Protein AF-A0A955JJM2-F1 (afdb_monomer_lite)

Structure (mmCIF, N/CA/C/O backbone):
data_AF-A0A955JJM2-F1
#
_entry.id   AF-A0A955JJM2-F1
#
loop_
_atom_site.group_PDB
_atom_site.id
_atom_site.type_symbol
_atom_site.label_atom_id
_atom_site.label_alt_id
_atom_site.label_comp_id
_atom_site.label_asym_id
_atom_site.label_entity_id
_atom_site.label_seq_id
_atom_site.pdbx_PDB_ins_code
_atom_site.Cartn_x
_atom_site.Cartn_y
_atom_site.Cartn_z
_atom_site.occupancy
_atom_site.B_iso_or_equiv
_atom_site.auth_seq_id
_atom_site.auth_comp_id
_atom_site.auth_asym_id
_atom_site.auth_atom_id
_atom_site.pdbx_PDB_model_num
ATOM 1 N N . MET A 1 1 ? -16.339 24.280 27.089 1.00 47.47 1 MET A N 1
ATOM 2 C CA . MET A 1 1 ? -17.553 23.455 26.900 1.00 47.47 1 MET A CA 1
ATOM 3 C C . MET A 1 1 ? -17.748 22.664 28.188 1.00 47.47 1 MET A C 1
ATOM 5 O O . MET A 1 1 ? -16.820 21.980 28.591 1.00 47.47 1 MET A O 1
ATOM 9 N N . GLN A 1 2 ? -18.840 22.883 28.921 1.00 52.59 2 GLN A N 1
ATOM 10 C CA . GLN A 1 2 ? -18.998 22.382 30.293 1.00 52.59 2 GLN A CA 1
ATOM 11 C C . GLN A 1 2 ? -19.364 20.890 30.258 1.00 52.59 2 GLN A C 1
ATOM 13 O O . GLN A 1 2 ? -20.289 20.512 29.542 1.00 52.59 2 GLN A O 1
ATOM 18 N N . HIS A 1 3 ? -18.636 20.038 30.990 1.00 56.97 3 HIS A N 1
ATOM 19 C CA . HIS A 1 3 ? -19.097 18.671 31.248 1.00 56.97 3 HIS A CA 1
ATOM 20 C C . HIS A 1 3 ? -20.478 18.751 31.912 1.00 56.97 3 HIS A C 1
ATOM 22 O O . HIS A 1 3 ? -20.722 19.673 32.688 1.00 56.97 3 HIS A O 1
ATOM 28 N N . LEU A 1 4 ? -21.376 17.819 31.596 1.00 71.31 4 LEU A N 1
ATOM 29 C CA . LEU A 1 4 ? -22.683 17.700 32.241 1.00 71.31 4 LEU A CA 1
ATOM 30 C C . LEU A 1 4 ? -22.672 16.455 33.132 1.00 71.31 4 LEU A C 1
ATOM 32 O O . LEU A 1 4 ? -22.160 15.404 32.742 1.00 71.31 4 LEU A O 1
ATOM 36 N N . VAL A 1 5 ? -23.178 16.596 34.352 1.00 82.88 5 VAL A N 1
ATOM 37 C CA . VAL A 1 5 ? -23.375 15.491 35.297 1.00 82.88 5 VAL A CA 1
ATOM 38 C C . VAL A 1 5 ? -24.731 14.855 35.025 1.00 82.88 5 VAL A C 1
ATOM 40 O O . VAL A 1 5 ? -25.657 15.549 34.601 1.00 82.88 5 VAL A O 1
ATOM 43 N N . ASP A 1 6 ? -24.865 13.548 35.246 1.00 81.62 6 ASP A N 1
ATOM 44 C CA . ASP A 1 6 ? -26.178 12.917 35.150 1.00 81.62 6 ASP A CA 1
ATOM 45 C C . ASP A 1 6 ? -27.117 13.496 36.221 1.00 81.62 6 ASP A C 1
ATOM 47 O O . ASP A 1 6 ? -26.762 13.618 37.397 1.00 81.62 6 ASP A O 1
ATOM 51 N N . HIS A 1 7 ? -28.332 13.870 35.824 1.00 82.94 7 HIS A N 1
ATOM 52 C CA . HIS A 1 7 ? -29.282 14.507 36.736 1.00 82.94 7 HIS A CA 1
ATOM 53 C C . HIS A 1 7 ? -29.689 13.590 37.901 1.00 82.94 7 HIS A C 1
ATOM 55 O O . HIS A 1 7 ? -29.967 14.088 38.994 1.00 82.94 7 HIS A O 1
ATOM 61 N N . ASN A 1 8 ? -29.688 12.264 37.705 1.00 83.75 8 ASN A N 1
ATOM 62 C CA . ASN A 1 8 ? -30.040 11.320 38.767 1.00 83.75 8 ASN A CA 1
ATOM 63 C C . ASN A 1 8 ? -28.948 11.246 39.840 1.00 83.75 8 ASN A C 1
ATOM 65 O O . ASN A 1 8 ? -29.269 11.056 41.011 1.00 83.75 8 ASN A O 1
ATOM 69 N N . ASP A 1 9 ? -27.680 11.455 39.472 1.00 86.62 9 ASP A N 1
ATOM 70 C CA . ASP A 1 9 ? -26.569 11.485 40.431 1.00 86.62 9 ASP A CA 1
ATOM 71 C C . ASP A 1 9 ? -26.660 12.666 41.378 1.00 86.62 9 ASP A C 1
ATOM 73 O O . ASP A 1 9 ? -26.513 12.507 42.592 1.00 86.62 9 ASP A O 1
ATOM 77 N N . LEU A 1 10 ? -26.936 13.850 40.826 1.00 87.31 10 LEU A N 1
ATOM 78 C CA . LEU A 1 10 ? -27.152 15.040 41.638 1.00 87.31 10 LEU A CA 1
ATOM 79 C C . LEU A 1 10 ? -28.347 14.853 42.571 1.00 87.31 10 LEU A C 1
ATOM 81 O O . LEU A 1 10 ? -28.227 15.119 43.765 1.00 87.31 10 LEU A O 1
ATOM 85 N N . ALA A 1 11 ? -29.472 14.353 42.050 1.00 88.69 11 ALA A N 1
ATOM 86 C CA . ALA A 1 11 ? -30.667 14.108 42.850 1.00 88.69 11 ALA A CA 1
ATOM 87 C C . ALA A 1 11 ? -30.392 13.133 44.010 1.00 88.69 11 ALA A C 1
ATOM 89 O O . ALA A 1 11 ? -30.700 13.448 45.161 1.00 88.69 11 ALA A O 1
ATOM 90 N N . PHE A 1 12 ? -29.742 11.998 43.729 1.00 90.38 12 PHE A N 1
ATOM 91 C CA . PHE A 1 12 ? -29.395 10.990 44.733 1.00 90.38 12 PHE A CA 1
ATOM 92 C C . PHE A 1 12 ? -28.480 11.554 45.827 1.00 90.38 12 PHE A C 1
ATOM 94 O O . PHE A 1 12 ? -28.708 11.351 47.018 1.00 90.38 12 PHE A O 1
ATOM 101 N N . ILE A 1 13 ? -27.449 12.306 45.449 1.00 92.00 13 ILE A N 1
ATOM 102 C CA . ILE A 1 13 ? -26.473 12.842 46.404 1.00 92.00 13 ILE A CA 1
ATOM 103 C C . ILE A 1 13 ? -27.063 13.980 47.238 1.00 92.00 13 ILE A C 1
ATOM 105 O O . ILE A 1 13 ? -26.770 14.069 48.434 1.00 92.00 13 ILE A O 1
ATOM 109 N N . TYR A 1 14 ? -27.954 14.793 46.663 1.00 93.31 14 TYR A N 1
ATOM 110 C CA . TYR A 1 14 ? -28.702 15.788 47.426 1.00 93.31 14 TYR A CA 1
ATOM 111 C C . TYR A 1 14 ? -29.644 15.157 48.455 1.00 93.31 14 TYR A C 1
ATOM 113 O O . TYR A 1 14 ? -29.717 15.679 49.572 1.00 93.31 14 TYR A O 1
ATOM 121 N N . GLU A 1 15 ? -30.296 14.038 48.117 1.00 95.00 15 GLU A N 1
ATOM 122 C CA . GLU A 1 15 ? -31.118 13.241 49.043 1.00 95.00 15 GLU A CA 1
ATOM 123 C C . GLU A 1 15 ? -30.283 12.694 50.209 1.00 95.00 15 GLU A C 1
ATOM 125 O O . GLU A 1 15 ? -30.721 12.724 51.357 1.00 95.00 15 GLU A O 1
ATOM 130 N N . LYS A 1 16 ? -29.038 12.271 49.951 1.00 94.31 16 LYS A N 1
ATOM 131 C CA . LYS A 1 16 ? -28.093 11.836 50.998 1.00 94.31 16 LYS A CA 1
ATOM 132 C C . LYS A 1 16 ? -27.478 12.983 51.809 1.00 94.31 16 LYS A C 1
ATOM 134 O O . LYS A 1 16 ? -26.608 12.739 52.638 1.00 94.31 16 LYS A O 1
ATOM 139 N N . GLY A 1 17 ? -27.925 14.223 51.600 1.00 94.50 17 GLY A N 1
ATOM 140 C CA . GLY A 1 17 ? -27.495 15.392 52.373 1.00 94.50 17 GLY A CA 1
ATOM 141 C C . GLY A 1 17 ? -26.158 15.993 51.934 1.00 94.50 17 GLY A C 1
ATOM 142 O O . GLY A 1 17 ? -25.708 16.978 52.514 1.00 94.50 17 GLY A O 1
ATOM 143 N N . PHE A 1 18 ? -25.535 15.462 50.885 1.00 93.44 18 PHE A N 1
ATOM 144 C CA . PHE A 1 18 ? -24.289 15.998 50.349 1.00 93.44 18 PHE A CA 1
ATOM 145 C C . PHE A 1 18 ? -24.550 17.193 49.423 1.00 93.44 18 PHE A C 1
ATOM 147 O O . PHE A 1 18 ? -25.634 17.343 48.853 1.00 93.44 18 PHE A O 1
ATOM 154 N N . ARG A 1 19 ? -23.555 18.074 49.268 1.00 92.25 19 ARG A N 1
ATOM 155 C CA . ARG A 1 19 ? -23.610 19.259 48.394 1.00 92.25 19 ARG A CA 1
ATOM 156 C C . ARG A 1 19 ? -22.319 19.353 47.571 1.00 92.25 19 ARG A C 1
ATOM 158 O O . ARG A 1 19 ? -21.372 20.002 48.009 1.00 92.25 19 ARG A O 1
ATOM 165 N N . PRO A 1 20 ? -22.238 18.662 46.421 1.00 91.88 20 PRO A N 1
ATOM 166 C CA . PRO A 1 20 ? -21.025 18.635 45.617 1.00 91.88 20 PRO A CA 1
ATOM 167 C C . PRO A 1 20 ? -20.687 20.012 45.035 1.00 91.88 20 PRO A C 1
ATOM 169 O O . PRO A 1 20 ? -21.563 20.735 44.566 1.00 91.88 20 PRO A O 1
ATOM 172 N N . LYS A 1 21 ? -19.395 20.348 45.050 1.00 91.25 21 LYS A N 1
ATOM 173 C CA . LYS A 1 21 ? -18.791 21.553 44.458 1.00 91.25 21 LYS A CA 1
ATOM 174 C C . LYS A 1 21 ? -18.263 21.318 43.039 1.00 91.25 21 LYS A C 1
ATOM 176 O O . LYS A 1 21 ? -17.982 22.271 42.324 1.00 91.25 21 LYS A O 1
ATOM 181 N N . GLY A 1 22 ? -18.119 20.059 42.636 1.00 88.75 22 GLY A N 1
ATOM 182 C CA . GLY A 1 22 ? -17.684 19.670 41.299 1.00 88.75 22 GLY A CA 1
ATOM 183 C C . GLY A 1 22 ? -17.944 18.194 41.039 1.00 88.75 22 GLY A C 1
ATOM 184 O O . GLY A 1 22 ? -18.318 17.450 41.950 1.00 88.75 22 GLY A O 1
ATOM 185 N N . PHE A 1 23 ? -17.702 17.755 39.808 1.00 89.00 23 PHE A N 1
ATOM 186 C CA . PHE A 1 23 ? -17.829 16.354 39.423 1.00 89.00 23 PHE A CA 1
ATOM 187 C C . PHE A 1 23 ? -16.868 15.988 38.296 1.00 89.00 23 PHE A C 1
ATOM 189 O O . PHE A 1 23 ? -16.397 16.851 37.558 1.00 89.00 23 PHE A O 1
ATOM 196 N N . ALA A 1 24 ? -16.623 14.693 38.152 1.00 87.50 24 ALA A N 1
ATOM 197 C CA . ALA A 1 24 ? -15.953 14.113 37.008 1.00 87.50 24 ALA A CA 1
ATOM 198 C C . ALA A 1 24 ? -16.579 12.746 36.695 1.00 87.50 24 ALA A C 1
ATOM 200 O O . ALA A 1 24 ? -16.779 11.946 37.620 1.00 87.50 24 ALA A O 1
ATOM 201 N N . PRO A 1 25 ? -16.859 12.434 35.417 1.00 85.44 25 PRO A N 1
ATOM 202 C CA . PRO A 1 25 ? -17.082 11.046 35.047 1.00 85.44 25 PRO A CA 1
ATOM 203 C C . PRO A 1 25 ? -15.830 10.246 35.437 1.00 85.44 25 PRO A C 1
ATOM 205 O O . PRO A 1 25 ? -14.704 10.711 35.253 1.00 85.44 25 PRO A O 1
ATOM 208 N N . CYS A 1 26 ? -16.010 9.032 35.952 1.00 82.38 26 CYS A N 1
ATOM 209 C CA . CYS A 1 26 ? -14.924 8.075 36.195 1.00 82.38 26 CYS A CA 1
ATOM 210 C C . CYS A 1 26 ? -15.089 6.873 35.265 1.00 82.38 26 CYS A C 1
ATOM 212 O O . CYS A 1 26 ? -15.315 5.754 35.720 1.00 82.38 26 CYS A O 1
ATOM 214 N N . PRO A 1 27 ? -15.013 7.098 33.944 1.00 74.00 27 PRO A N 1
ATOM 215 C CA . PRO A 1 27 ? -15.470 6.155 32.945 1.00 74.00 27 PRO A CA 1
ATOM 216 C C . PRO A 1 27 ? -14.431 5.070 32.655 1.00 74.00 27 PRO A C 1
ATOM 218 O O . PRO A 1 27 ? -14.531 4.389 31.636 1.00 74.00 27 PRO A O 1
ATOM 221 N N . ARG A 1 28 ? -13.384 4.962 33.480 1.00 80.38 28 ARG A N 1
ATOM 222 C CA . ARG A 1 28 ? -12.299 4.003 33.316 1.00 80.38 28 ARG A CA 1
ATOM 223 C C . ARG A 1 28 ? -11.942 3.362 34.648 1.00 80.38 28 ARG A C 1
ATOM 225 O O . ARG A 1 28 ? -11.926 4.042 35.673 1.00 80.38 28 ARG A O 1
ATOM 232 N N . SER A 1 29 ? -11.673 2.064 34.633 1.00 75.31 29 SER A N 1
ATOM 233 C CA . SER A 1 29 ? -11.049 1.353 35.753 1.00 75.31 29 SER A CA 1
ATOM 234 C C . SER A 1 29 ? -9.548 1.657 35.831 1.00 75.31 29 SER A C 1
ATOM 236 O O . SER A 1 29 ? -8.985 2.327 34.963 1.00 75.31 29 SER A O 1
ATOM 238 N N . SER A 1 30 ? -8.894 1.193 36.898 1.00 75.00 30 SER A N 1
ATOM 239 C CA . SER A 1 30 ? -7.458 1.396 37.150 1.00 75.00 30 SER A CA 1
ATOM 240 C C . SER A 1 30 ? -6.544 0.806 36.071 1.00 75.00 30 SER A C 1
ATOM 242 O O . SER A 1 30 ? -5.418 1.258 35.918 1.00 75.00 30 SER A O 1
ATOM 244 N N . ASP A 1 31 ? -7.036 -0.179 35.326 1.00 75.94 31 ASP A N 1
ATOM 245 C CA . ASP A 1 31 ? -6.393 -0.821 34.172 1.00 75.94 31 ASP A CA 1
ATOM 246 C C . ASP A 1 31 ? -6.737 -0.142 32.826 1.00 75.94 31 ASP A C 1
ATOM 248 O O . ASP A 1 31 ? -6.328 -0.598 31.763 1.00 75.94 31 ASP A O 1
ATOM 252 N N . GLY A 1 32 ? -7.496 0.959 32.848 1.00 77.88 32 GLY A N 1
ATOM 253 C CA . GLY A 1 32 ? -7.862 1.724 31.658 1.00 77.88 32 GLY A CA 1
ATOM 254 C C . GLY A 1 32 ? -9.073 1.198 30.878 1.00 77.88 32 GLY A C 1
ATOM 255 O O . GLY A 1 32 ? -9.446 1.834 29.881 1.00 77.88 32 GLY A O 1
ATOM 256 N N . HIS A 1 33 ? -9.718 0.104 31.313 1.00 79.81 33 HIS A N 1
ATOM 257 C CA . HIS A 1 33 ? -10.936 -0.411 30.674 1.00 79.81 33 HIS A CA 1
ATOM 258 C C . HIS A 1 33 ? -12.132 0.527 30.851 1.00 79.81 33 HIS A C 1
ATOM 260 O O . HIS A 1 33 ? -12.245 1.243 31.838 1.00 79.81 33 HIS A O 1
ATOM 266 N N . ILE A 1 34 ? -13.051 0.510 29.882 1.00 82.75 34 ILE A N 1
ATOM 267 C CA . ILE A 1 34 ? -14.267 1.334 29.880 1.00 82.75 34 ILE A CA 1
ATOM 268 C C . ILE A 1 34 ? -15.202 0.917 31.035 1.00 82.75 34 ILE A C 1
ATOM 270 O O . ILE A 1 34 ? -15.687 -0.212 31.080 1.00 82.75 34 ILE A O 1
ATOM 274 N N . ASN A 1 35 ? -15.498 1.862 31.929 1.00 86.50 35 ASN A N 1
ATOM 275 C CA . ASN A 1 35 ? -16.388 1.750 33.087 1.00 86.50 35 ASN A CA 1
ATOM 276 C C . ASN A 1 35 ? -17.325 2.979 33.211 1.00 86.50 35 ASN A C 1
ATOM 278 O O . ASN A 1 35 ? -17.188 3.786 34.128 1.00 86.50 35 ASN A O 1
ATOM 282 N N . PRO A 1 36 ? -18.305 3.159 32.311 1.00 88.94 36 PRO A N 1
ATOM 283 C CA . PRO A 1 36 ? -19.104 4.384 32.185 1.00 88.94 36 PRO A CA 1
ATOM 284 C C . PRO A 1 36 ? -20.226 4.494 33.232 1.00 88.94 36 PRO A C 1
ATOM 286 O O . PRO A 1 36 ? -21.274 5.085 32.972 1.00 88.94 36 PRO A O 1
ATOM 289 N N . GLN A 1 37 ? -20.049 3.846 34.380 1.00 90.56 37 GLN A N 1
ATOM 290 C CA . GLN A 1 37 ? -21.062 3.633 35.412 1.00 90.56 37 GLN A CA 1
ATOM 291 C C . GLN A 1 37 ? -20.823 4.492 36.654 1.00 90.56 37 GLN A C 1
ATOM 293 O O . GLN A 1 37 ? -21.637 4.463 37.571 1.00 90.56 37 GLN A O 1
ATOM 298 N N . VAL A 1 38 ? -19.703 5.218 36.715 1.00 89.69 38 VAL A N 1
ATOM 299 C CA . VAL A 1 38 ? -19.281 5.922 37.927 1.00 89.69 38 VAL A CA 1
ATOM 300 C C . VAL A 1 38 ? -19.203 7.422 37.703 1.00 89.69 38 VAL A C 1
ATOM 302 O O . VAL A 1 38 ? -18.506 7.897 36.803 1.00 89.69 38 VAL A O 1
ATOM 305 N N . THR A 1 39 ? -19.836 8.158 38.608 1.00 91.25 39 THR A N 1
ATOM 306 C CA . THR A 1 39 ? -19.714 9.610 38.740 1.00 91.25 39 THR A CA 1
ATOM 307 C C . THR A 1 39 ? -18.992 9.923 40.037 1.00 91.25 39 THR A C 1
ATOM 309 O O . THR A 1 39 ? -19.451 9.541 41.114 1.00 91.25 39 THR A O 1
ATOM 312 N N . ARG A 1 40 ? -17.861 10.628 39.961 1.00 91.00 40 ARG A N 1
ATOM 313 C CA . ARG A 1 40 ? -17.155 11.127 41.145 1.00 91.00 40 ARG A CA 1
ATOM 314 C C . ARG A 1 40 ? -17.544 12.568 41.401 1.00 91.00 40 ARG A C 1
ATOM 316 O O . ARG A 1 40 ? -17.495 13.400 40.503 1.00 91.00 40 ARG A O 1
ATOM 323 N N . LEU A 1 41 ? -17.906 12.855 42.640 1.00 91.50 41 LEU A N 1
ATOM 324 C CA . LEU A 1 41 ? -18.398 14.144 43.099 1.00 91.50 41 LEU A CA 1
ATOM 325 C C . LEU A 1 41 ? -17.469 14.675 44.186 1.00 91.50 41 LEU A C 1
ATOM 327 O O . LEU A 1 41 ? -17.148 13.970 45.142 1.00 91.50 41 LEU A O 1
ATOM 331 N N . TYR A 1 42 ? -17.044 15.923 44.033 1.00 92.44 42 TYR A N 1
ATOM 332 C CA . TYR A 1 42 ? -16.142 16.603 44.958 1.00 92.44 42 TYR A CA 1
ATOM 333 C C . TYR A 1 42 ? -16.969 17.371 45.989 1.00 92.44 42 TYR A C 1
ATOM 335 O O . TYR A 1 42 ? -17.783 18.207 45.604 1.00 92.44 42 TYR A O 1
ATOM 343 N N . LEU A 1 43 ? -16.776 17.111 47.284 1.00 91.12 43 LEU A N 1
ATOM 344 C CA . LEU A 1 43 ? -17.558 17.739 48.364 1.00 91.12 43 LEU A CA 1
ATOM 345 C C . LEU A 1 43 ? -16.874 18.995 48.949 1.00 91.12 43 LEU A C 1
ATOM 347 O O . LEU A 1 43 ? -17.544 19.889 49.463 1.00 91.12 43 LEU A O 1
ATOM 351 N N . GLY A 1 44 ? -15.549 19.100 48.809 1.00 87.00 44 GLY A N 1
ATOM 352 C CA . GLY A 1 44 ? -14.698 20.093 49.483 1.00 87.00 44 GLY A CA 1
ATOM 353 C C . GLY A 1 44 ? -13.631 19.402 50.337 1.00 87.00 44 GLY A C 1
ATOM 354 O O . GLY A 1 44 ? -13.724 18.198 50.542 1.00 87.00 44 GLY A O 1
ATOM 355 N N . ASP A 1 45 ? -12.602 20.129 50.782 1.00 88.81 45 ASP A N 1
ATOM 356 C CA . ASP A 1 45 ? -11.572 19.640 51.723 1.00 88.81 45 ASP A CA 1
ATOM 357 C C . ASP A 1 45 ? -10.944 18.282 51.345 1.00 88.81 45 ASP A C 1
ATOM 359 O O . ASP A 1 45 ? -10.734 17.410 52.186 1.00 88.81 45 ASP A O 1
ATOM 363 N N . ASN A 1 46 ? -10.673 18.082 50.048 1.00 86.00 46 ASN A N 1
ATOM 364 C CA . ASN A 1 46 ? -10.179 16.826 49.460 1.00 86.00 46 ASN A CA 1
ATOM 365 C C . ASN A 1 46 ? -11.075 15.589 49.679 1.00 86.00 46 ASN A C 1
ATOM 367 O O . ASN A 1 46 ? -10.641 14.459 49.459 1.00 86.00 46 ASN A O 1
ATOM 371 N N . GLN A 1 47 ? -12.343 15.781 50.044 1.00 91.00 47 GLN A N 1
ATOM 372 C CA . GLN A 1 47 ? -13.328 14.712 50.154 1.00 91.00 47 GLN A CA 1
ATOM 373 C C . GLN A 1 47 ? -14.065 14.491 48.831 1.00 91.00 47 GLN A C 1
ATOM 375 O O . GLN A 1 47 ? -14.485 15.434 48.147 1.00 91.00 47 GLN A O 1
ATOM 380 N N . PHE A 1 48 ? -14.267 13.219 48.494 1.00 91.50 48 PHE A N 1
ATOM 381 C CA . PHE A 1 48 ? -15.020 12.792 47.322 1.00 91.50 48 PHE A CA 1
ATOM 382 C C . PHE A 1 48 ? -16.017 11.692 47.678 1.00 91.50 48 PHE A C 1
ATOM 384 O O . PHE A 1 48 ? -15.781 10.869 48.559 1.00 91.50 48 PHE A O 1
ATOM 391 N N . VAL A 1 49 ? -17.121 11.656 46.938 1.00 91.88 49 VAL A N 1
ATOM 392 C CA . VAL A 1 49 ? -18.092 10.560 46.944 1.00 91.88 49 VAL A CA 1
ATOM 393 C C . VAL A 1 49 ? -18.250 10.050 45.518 1.00 91.88 49 VAL A C 1
ATOM 395 O O . VAL A 1 49 ? -18.171 10.824 44.566 1.00 91.88 49 VAL A O 1
ATOM 398 N N . SER A 1 50 ? -18.402 8.739 45.349 1.00 91.06 50 SER A N 1
ATOM 399 C CA . SER A 1 50 ? -18.626 8.134 44.033 1.00 91.06 50 SER A CA 1
ATOM 400 C C . SER A 1 50 ? -20.009 7.499 43.997 1.00 91.06 50 SER A C 1
ATOM 402 O O . SER A 1 50 ? -20.360 6.747 44.905 1.00 91.06 50 SER A O 1
ATOM 404 N N . VAL A 1 51 ? -20.783 7.805 42.959 1.00 90.75 51 VAL A N 1
ATOM 405 C CA . VAL A 1 51 ? -22.070 7.161 42.683 1.00 90.75 51 VAL A CA 1
ATOM 406 C C . VAL A 1 51 ? -21.849 6.129 41.593 1.00 90.75 51 VAL A C 1
ATOM 408 O O . VAL A 1 51 ? -21.285 6.444 40.546 1.00 90.75 51 VAL A O 1
ATOM 411 N N . PHE A 1 52 ? -22.253 4.892 41.866 1.00 90.00 52 PHE A N 1
ATOM 412 C CA . PHE A 1 52 ? -22.165 3.776 40.933 1.00 90.00 52 PHE A CA 1
ATOM 413 C C . PHE A 1 52 ? -23.552 3.425 40.395 1.00 90.00 52 PHE A C 1
ATOM 415 O O . PHE A 1 52 ? -24.509 3.300 41.161 1.00 90.00 52 PHE A O 1
ATOM 422 N N . HIS A 1 53 ? -23.634 3.188 39.087 1.00 88.00 53 HIS A N 1
ATOM 423 C CA . HIS A 1 53 ? -24.837 2.749 38.394 1.00 88.00 53 HIS A CA 1
ATOM 424 C C . HIS A 1 53 ? -24.701 1.329 37.873 1.00 88.00 53 HIS A C 1
ATOM 426 O O . HIS A 1 53 ? -23.723 0.964 37.236 1.00 88.00 53 HIS A O 1
ATOM 432 N N . VAL A 1 54 ? -25.773 0.550 37.992 1.00 86.69 54 VAL A N 1
ATOM 433 C CA . VAL A 1 54 ? -25.862 -0.754 37.311 1.00 86.69 54 VAL A CA 1
ATOM 434 C C . VAL A 1 54 ? -25.924 -0.587 35.778 1.00 86.69 54 VAL A C 1
ATOM 436 O O . VAL A 1 54 ? -25.552 -1.483 35.017 1.00 86.69 54 VAL A O 1
ATOM 439 N N . LYS A 1 55 ? -26.399 0.571 35.305 1.00 88.75 55 LYS A N 1
ATOM 440 C CA . LYS A 1 55 ? -26.504 0.934 33.885 1.00 88.75 55 LYS A CA 1
ATOM 441 C C . LYS A 1 55 ? -25.389 1.909 33.478 1.00 88.75 55 LYS A C 1
ATOM 443 O O . LYS A 1 55 ? -24.936 2.676 34.318 1.00 88.75 55 LYS A O 1
ATOM 448 N N . PRO A 1 56 ? -24.960 1.931 32.206 1.00 92.00 56 PRO A N 1
ATOM 449 C CA . PRO A 1 56 ? -24.072 2.985 31.728 1.00 92.00 56 PRO A CA 1
ATOM 450 C C . PRO A 1 56 ? -24.786 4.342 31.811 1.00 92.00 56 PRO A C 1
ATOM 452 O O . PRO A 1 56 ? -25.965 4.447 31.464 1.00 92.00 56 PRO A O 1
ATOM 455 N N . VAL A 1 57 ? -24.066 5.364 32.270 1.00 92.38 57 VAL A N 1
ATOM 456 C CA . VAL A 1 57 ? -24.558 6.749 32.385 1.00 92.38 57 VAL A CA 1
ATOM 457 C C . VAL A 1 57 ? -23.727 7.746 31.587 1.00 92.38 57 VAL A C 1
ATOM 459 O O . VAL A 1 57 ? -24.195 8.849 31.327 1.00 92.38 57 VAL A O 1
ATOM 462 N N . TYR A 1 58 ? -22.551 7.340 31.107 1.00 93.50 58 TYR A N 1
ATOM 463 C CA . TYR A 1 58 ? -21.720 8.135 30.207 1.00 93.50 58 TYR A CA 1
ATOM 464 C C . TYR A 1 58 ? -21.481 7.433 28.867 1.00 93.50 58 TYR A C 1
ATOM 466 O O . TYR A 1 58 ? -21.497 6.205 28.791 1.00 93.50 58 TYR A O 1
ATOM 474 N N . TYR A 1 59 ? -21.223 8.218 27.822 1.00 93.69 59 TYR A N 1
ATOM 475 C CA . TYR A 1 59 ? -20.649 7.764 26.558 1.00 93.69 59 TYR A CA 1
ATOM 476 C C . TYR A 1 59 ? -19.334 8.484 26.272 1.00 93.69 59 TYR A C 1
ATOM 478 O O . TYR A 1 59 ? -19.127 9.614 26.721 1.00 93.69 59 TYR A O 1
ATOM 486 N N . GLU A 1 60 ? -18.450 7.814 25.536 1.00 93.25 60 GLU A N 1
ATOM 487 C CA . GLU A 1 60 ? -17.232 8.422 25.003 1.00 93.25 60 GLU A CA 1
ATOM 488 C C . GLU A 1 60 ? -17.567 9.119 23.681 1.00 93.25 60 GLU A C 1
ATOM 490 O O . GLU A 1 60 ? -18.168 8.507 22.794 1.00 93.25 60 GLU A O 1
ATOM 495 N N . THR A 1 61 ? -17.200 10.389 23.546 1.00 92.19 61 THR A N 1
ATOM 496 C CA . THR A 1 61 ? -17.389 11.158 22.317 1.00 92.19 61 THR A CA 1
ATOM 497 C C . THR A 1 61 ? -16.378 10.746 21.254 1.00 92.19 61 THR A C 1
ATOM 499 O O . THR A 1 61 ? -15.342 10.162 21.568 1.00 92.19 61 THR A O 1
ATOM 502 N N . ILE A 1 62 ? -16.619 11.117 19.994 1.00 88.25 62 ILE A N 1
ATOM 503 C CA . ILE A 1 62 ? -15.656 10.892 18.900 1.00 88.25 62 ILE A CA 1
ATOM 504 C C . ILE A 1 62 ? -14.273 11.518 19.174 1.00 88.25 62 ILE A C 1
ATOM 506 O O . ILE A 1 62 ? -13.258 11.009 18.719 1.00 88.25 62 ILE A O 1
ATOM 510 N N . THR A 1 63 ? -14.227 12.575 19.989 1.00 88.38 63 THR A N 1
ATOM 511 C CA . THR A 1 63 ? -13.005 13.265 20.433 1.00 88.38 63 THR A CA 1
ATOM 512 C C . THR A 1 63 ? -12.416 12.728 21.747 1.00 88.38 63 THR A C 1
ATOM 514 O O . THR A 1 63 ? -11.496 13.325 22.297 1.00 88.38 63 THR A O 1
ATOM 517 N N . GLY A 1 64 ? -12.941 11.625 22.292 1.00 87.75 64 GLY A N 1
ATOM 518 C CA . GLY A 1 64 ? -12.415 10.978 23.503 1.00 87.75 64 GLY A CA 1
ATOM 519 C C . GLY A 1 64 ? -12.846 11.603 24.838 1.00 87.75 64 GLY A C 1
ATOM 520 O O . GLY A 1 64 ? -12.384 11.171 25.898 1.00 87.75 64 GLY A O 1
ATOM 521 N N . HIS A 1 65 ? -13.740 12.596 24.830 1.00 89.62 65 HIS A N 1
ATOM 522 C CA . HIS A 1 65 ? -14.344 13.134 26.053 1.00 89.62 65 HIS A CA 1
ATOM 523 C C . HIS A 1 65 ? -15.489 12.246 26.545 1.00 89.62 65 HIS A C 1
ATOM 525 O O . HIS A 1 65 ? -16.012 11.421 25.808 1.00 89.62 65 HIS A O 1
ATOM 531 N N . TRP A 1 66 ? -15.922 12.436 27.792 1.00 90.25 66 TRP A N 1
ATOM 532 C CA . TRP A 1 66 ? -17.041 11.687 28.364 1.00 90.25 66 TRP A CA 1
ATOM 533 C C . TRP A 1 66 ? -18.209 12.607 28.689 1.00 90.25 66 TRP A C 1
ATOM 535 O O . TRP A 1 66 ? -18.030 13.658 29.314 1.00 90.25 66 TRP A O 1
ATOM 545 N N . ARG A 1 67 ? -19.399 12.211 28.233 1.00 90.62 67 ARG A N 1
ATOM 546 C CA . ARG A 1 67 ? -20.639 12.996 28.311 1.00 90.62 67 ARG A CA 1
ATOM 547 C C . ARG A 1 67 ? -21.823 12.113 28.713 1.00 90.62 67 ARG A C 1
ATOM 549 O O . ARG A 1 67 ? -21.731 10.898 28.536 1.00 90.62 67 ARG A O 1
ATOM 556 N N . PRO A 1 68 ? -22.905 12.664 29.291 1.00 91.25 68 PRO A N 1
ATOM 557 C CA . PRO A 1 68 ? -24.052 11.862 29.714 1.00 91.25 68 PRO A CA 1
ATOM 558 C C . PRO A 1 68 ? -24.657 11.060 28.561 1.00 91.25 68 PRO A C 1
ATOM 560 O O . PRO A 1 68 ? -24.954 11.607 27.503 1.00 91.25 68 PRO A O 1
ATOM 563 N N . LEU A 1 69 ? -24.884 9.762 28.771 1.00 93.06 69 LEU A N 1
ATOM 564 C CA . LEU A 1 69 ? -25.474 8.862 27.774 1.00 93.06 69 LEU A CA 1
ATOM 565 C C . LEU A 1 69 ? -26.881 9.319 27.349 1.00 93.06 69 LEU A C 1
ATOM 567 O O . LEU A 1 69 ? -27.312 9.045 26.230 1.00 93.06 69 LEU A O 1
ATOM 571 N N . SER A 1 70 ? -27.574 10.062 28.212 1.00 91.38 70 SER A N 1
ATOM 572 C CA . SER A 1 70 ? -28.852 10.716 27.919 1.00 91.38 70 SER A CA 1
ATOM 573 C C . SER A 1 70 ? -28.808 11.678 26.725 1.00 91.38 70 SER A C 1
ATOM 575 O O . SER A 1 70 ? -29.833 11.864 26.087 1.00 91.38 70 SER A O 1
ATOM 577 N N . GLU A 1 71 ? -27.650 12.238 26.358 1.00 91.69 71 GLU A N 1
ATOM 578 C CA . GLU A 1 71 ? -27.533 13.122 25.183 1.00 91.69 71 GLU A CA 1
ATOM 579 C C . GLU A 1 71 ? -27.666 12.390 23.840 1.00 91.69 71 GLU A C 1
ATOM 581 O O . GLU A 1 71 ? -27.924 13.011 22.809 1.00 91.69 71 GLU A O 1
ATOM 586 N N . VAL A 1 72 ? -27.422 11.079 23.836 1.00 93.00 72 VAL A N 1
ATOM 587 C CA . VAL A 1 72 ? -27.384 10.237 22.631 1.00 93.00 72 VAL A CA 1
ATOM 588 C C . VAL A 1 72 ? -28.400 9.100 22.702 1.00 93.00 72 VAL A C 1
ATOM 590 O O . VAL A 1 72 ? -28.384 8.207 21.858 1.00 93.00 72 VAL A O 1
ATOM 593 N N . THR A 1 73 ? -29.297 9.118 23.693 1.00 93.69 73 THR A N 1
ATOM 594 C CA . THR A 1 73 ? -30.301 8.071 23.897 1.00 93.69 73 THR A CA 1
ATOM 595 C C . THR A 1 73 ? -31.707 8.615 24.068 1.00 93.69 73 THR A C 1
ATOM 597 O O . THR A 1 73 ? -31.966 9.460 24.915 1.00 93.69 73 THR A O 1
ATOM 600 N N . VAL A 1 74 ? -32.649 7.991 23.359 1.00 92.75 74 VAL A N 1
ATOM 601 C CA . VAL A 1 74 ? -34.083 8.088 23.662 1.00 92.75 74 VAL A CA 1
ATOM 602 C C . VAL A 1 74 ? -34.385 7.366 24.980 1.00 92.75 74 VAL A C 1
ATOM 604 O O . VAL A 1 74 ? -35.243 7.777 25.758 1.00 92.75 74 VAL A O 1
ATOM 607 N N . HIS A 1 75 ? -33.676 6.265 25.243 1.00 91.75 75 HIS A N 1
ATOM 608 C CA . HIS A 1 75 ? -33.808 5.484 26.467 1.00 91.75 75 HIS A CA 1
ATOM 609 C C . HIS A 1 75 ? -32.481 4.812 26.820 1.00 91.75 75 HIS A C 1
ATOM 611 O O . HIS A 1 75 ? -31.865 4.185 25.962 1.00 91.75 75 HIS A O 1
ATOM 617 N N . HIS A 1 76 ? -32.065 4.865 28.085 1.00 90.31 76 HIS A N 1
ATOM 618 C CA . HIS A 1 76 ? -30.902 4.126 28.578 1.00 90.31 76 HIS A CA 1
ATOM 619 C C . HIS A 1 76 ? -31.196 3.491 29.946 1.00 90.31 76 HIS A C 1
ATOM 621 O O . HIS A 1 76 ? -31.263 4.140 30.996 1.00 90.31 76 HIS A O 1
ATOM 627 N N . GLY A 1 77 ? -31.392 2.178 29.922 1.00 91.19 77 GLY A N 1
ATOM 628 C CA . GLY A 1 77 ? -31.530 1.304 31.078 1.00 91.19 77 GLY A CA 1
ATOM 629 C C . GLY A 1 77 ? -30.453 0.221 31.083 1.00 91.19 77 GLY A C 1
ATOM 630 O O . GLY A 1 77 ? -29.566 0.191 30.236 1.00 91.19 77 GLY A O 1
ATOM 631 N N . ASN A 1 78 ? -30.532 -0.701 32.045 1.00 90.50 78 ASN A N 1
ATOM 632 C CA . ASN A 1 78 ? -29.544 -1.777 32.150 1.00 90.50 78 ASN A CA 1
ATOM 633 C C . ASN A 1 78 ? -29.611 -2.747 30.956 1.00 90.50 78 ASN A C 1
ATOM 635 O O . ASN A 1 78 ? -28.577 -3.079 30.392 1.00 90.50 78 ASN A O 1
ATOM 639 N N . ARG A 1 79 ? -30.822 -3.182 30.576 1.00 91.56 79 ARG A N 1
ATOM 640 C CA . ARG A 1 79 ? -31.067 -4.162 29.498 1.00 91.56 79 ARG A CA 1
ATOM 641 C C . ARG A 1 79 ? -31.649 -3.556 28.224 1.00 91.56 79 ARG A C 1
ATOM 643 O O . ARG A 1 79 ? -31.817 -4.249 27.237 1.00 91.56 79 ARG A O 1
ATOM 650 N N . LYS A 1 80 ? -32.000 -2.276 28.220 1.00 93.44 80 LYS A N 1
ATOM 651 C CA . LYS A 1 80 ? -32.602 -1.638 27.050 1.00 93.44 80 LYS A CA 1
ATOM 652 C C . LYS A 1 80 ? -31.938 -0.299 26.844 1.00 93.44 80 LYS A C 1
ATOM 654 O O . LYS A 1 80 ? -31.996 0.551 27.728 1.00 93.44 80 LYS A O 1
ATOM 659 N N . ILE A 1 81 ? -31.316 -0.126 25.689 1.00 95.00 81 ILE A N 1
ATOM 660 C CA . ILE A 1 81 ? -30.719 1.139 25.282 1.00 95.00 81 ILE A CA 1
ATOM 661 C C . ILE A 1 81 ? -31.179 1.419 23.855 1.00 95.00 81 ILE A C 1
ATOM 663 O O . ILE A 1 81 ? -30.999 0.582 22.972 1.00 95.00 81 ILE A O 1
ATOM 667 N N . ILE A 1 82 ? -31.816 2.573 23.665 1.00 94.38 82 ILE A N 1
ATOM 668 C CA . ILE A 1 82 ? -32.271 3.091 22.377 1.00 94.38 82 ILE A CA 1
ATOM 669 C C . ILE A 1 82 ? -31.500 4.379 22.121 1.00 94.38 82 ILE A C 1
ATOM 671 O O . ILE A 1 82 ? -31.677 5.359 22.850 1.00 94.38 82 ILE A O 1
ATOM 675 N N . LEU A 1 83 ? -30.648 4.360 21.106 1.00 94.19 83 LEU A N 1
ATOM 676 C CA . LEU A 1 83 ? -29.881 5.508 20.654 1.00 94.19 83 LEU A CA 1
ATOM 677 C C . LEU A 1 83 ? -30.746 6.440 19.796 1.00 94.19 83 LEU A C 1
ATOM 679 O O . LEU A 1 83 ? -31.669 5.994 19.110 1.00 94.19 83 LEU A O 1
ATOM 683 N N . HIS A 1 84 ? -30.434 7.736 19.826 1.00 91.94 84 HIS A N 1
ATOM 684 C CA . HIS A 1 84 ? -30.940 8.664 18.818 1.00 91.94 84 HIS A CA 1
ATOM 685 C C . HIS A 1 84 ? -30.337 8.341 17.439 1.00 91.94 84 HIS A C 1
ATOM 687 O O . HIS A 1 84 ? -29.203 7.858 17.379 1.00 91.94 84 HIS A O 1
ATOM 693 N N . PRO A 1 85 ? -31.034 8.643 16.327 1.00 85.00 85 PRO A N 1
ATOM 694 C CA . PRO A 1 85 ? -30.491 8.454 14.978 1.00 85.00 85 PRO A CA 1
ATOM 695 C C . PRO A 1 85 ? -29.140 9.149 14.750 1.00 85.00 85 PRO A C 1
ATOM 697 O O . PRO A 1 85 ? -28.286 8.633 14.037 1.00 85.00 85 PRO A O 1
ATOM 700 N N . ASP A 1 86 ? -28.911 10.290 15.403 1.00 87.75 86 ASP A N 1
ATOM 701 C CA . ASP A 1 86 ? -27.679 11.077 15.318 1.00 87.75 86 ASP A CA 1
ATOM 702 C C . ASP A 1 86 ? -26.603 10.662 16.341 1.00 87.75 86 ASP A C 1
ATOM 704 O O . ASP A 1 86 ? -25.546 11.284 16.413 1.00 87.75 86 ASP A O 1
ATOM 708 N N . ALA A 1 87 ? -26.817 9.607 17.136 1.00 89.50 87 ALA A N 1
ATOM 709 C CA . ALA A 1 87 ? -25.846 9.165 18.141 1.00 89.50 87 ALA A CA 1
ATOM 710 C C . ALA A 1 87 ? -24.493 8.760 17.529 1.00 89.50 87 ALA A C 1
ATOM 712 O O . ALA A 1 87 ? -23.450 8.937 18.163 1.00 89.50 87 ALA A O 1
ATOM 713 N N . LEU A 1 88 ? -24.502 8.242 16.294 1.00 83.25 88 LEU A N 1
ATOM 714 C CA . LEU A 1 88 ? -23.303 7.774 15.590 1.00 83.25 88 LEU A CA 1
ATOM 715 C C . LEU A 1 88 ? -22.304 8.896 15.297 1.00 83.25 88 LEU A C 1
ATOM 717 O O . LEU A 1 88 ? -21.106 8.649 15.331 1.00 83.25 88 LEU A O 1
ATOM 721 N N . SER A 1 89 ? -22.769 10.125 15.061 1.00 86.94 89 SER A N 1
ATOM 722 C CA . SER A 1 89 ? -21.874 11.262 14.796 1.00 86.94 89 SER A CA 1
ATOM 723 C C . SER A 1 89 ? -21.239 11.835 16.066 1.00 86.94 89 SER A C 1
ATOM 725 O O . SER A 1 89 ? -20.315 12.643 15.996 1.00 86.94 89 SER A O 1
ATOM 727 N N . LYS A 1 90 ? -21.729 11.425 17.241 1.00 91.69 90 LYS A N 1
ATOM 728 C CA . LYS A 1 90 ? -21.300 11.945 18.544 1.00 91.69 90 LYS A CA 1
ATOM 729 C C . LYS A 1 90 ? -20.433 10.956 19.310 1.00 91.69 90 LYS A C 1
ATOM 731 O O . LYS A 1 90 ? -19.569 11.386 20.070 1.00 91.69 90 LYS A O 1
ATOM 736 N N . MET A 1 91 ? -20.672 9.658 19.144 1.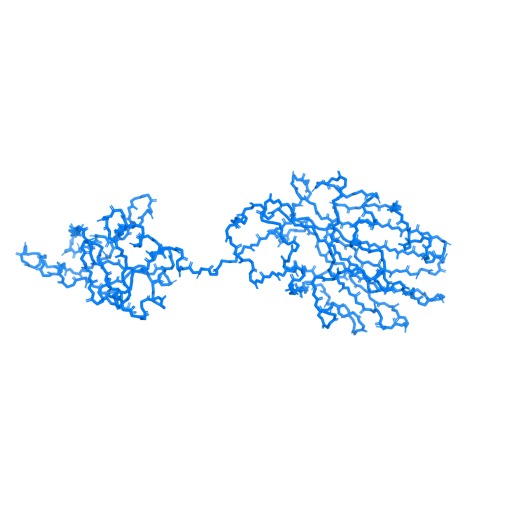00 91.94 91 MET A N 1
ATOM 737 C CA . MET A 1 91 ? -20.107 8.584 19.960 1.00 91.94 91 MET A CA 1
ATOM 738 C C . MET A 1 91 ? -18.861 7.960 19.324 1.00 91.94 91 MET A C 1
ATOM 740 O O . MET A 1 91 ? -18.813 7.751 18.116 1.00 91.94 91 MET A O 1
ATOM 744 N N . SER A 1 92 ? -17.862 7.609 20.138 1.00 90.38 92 SER A N 1
ATOM 745 C CA . SER A 1 92 ? -16.670 6.923 19.640 1.00 90.38 92 SER A CA 1
ATOM 746 C C . SER A 1 92 ? -17.023 5.519 19.108 1.00 90.38 92 SER A C 1
ATOM 748 O O . SER A 1 92 ? -17.777 4.783 19.760 1.00 90.38 92 SER A O 1
ATOM 750 N N . PRO A 1 93 ? -16.441 5.094 17.969 1.00 86.25 93 PRO A N 1
ATOM 751 C CA . PRO A 1 93 ? -16.521 3.722 17.459 1.00 86.25 93 PRO A CA 1
ATOM 752 C C . PRO A 1 93 ? -16.269 2.644 18.518 1.00 86.25 93 PRO A C 1
ATOM 754 O O . PRO A 1 93 ? -17.008 1.663 18.641 1.00 86.25 93 PRO A O 1
ATOM 757 N N . ARG A 1 94 ? -15.237 2.857 19.341 1.00 85.94 94 ARG A N 1
ATOM 758 C CA . ARG A 1 94 ? -14.821 1.930 20.393 1.00 85.94 94 ARG A CA 1
ATOM 759 C C . ARG A 1 94 ? -15.878 1.788 21.484 1.00 85.94 94 ARG A C 1
ATOM 761 O O . ARG A 1 94 ? -16.186 0.668 21.893 1.00 85.94 94 ARG A O 1
ATOM 768 N N . PHE A 1 95 ? -16.443 2.901 21.949 1.00 90.88 95 PHE A N 1
ATOM 769 C CA . PHE A 1 95 ? -17.501 2.869 22.951 1.00 90.88 95 PHE A CA 1
ATOM 770 C C . PHE A 1 95 ? -18.790 2.272 22.383 1.00 90.88 95 PHE A C 1
ATOM 772 O O . PHE A 1 95 ? -19.435 1.479 23.066 1.00 90.88 95 PHE A O 1
ATOM 779 N N . MET A 1 96 ? -19.125 2.564 21.122 1.00 90.44 96 MET A N 1
ATOM 780 C CA . MET A 1 96 ? -20.265 1.946 20.442 1.00 90.44 96 MET A CA 1
ATOM 781 C C . MET A 1 96 ? -20.134 0.417 20.412 1.00 90.44 96 MET A C 1
ATOM 783 O O . MET A 1 96 ? -21.048 -0.294 20.834 1.00 90.44 96 MET A O 1
ATOM 787 N N . ARG A 1 97 ? -18.963 -0.098 20.011 1.00 87.81 97 ARG A N 1
ATOM 788 C CA . ARG A 1 97 ? -18.670 -1.539 20.027 1.00 87.81 97 ARG A CA 1
ATOM 789 C C . ARG A 1 97 ? -18.798 -2.123 21.436 1.00 87.81 97 ARG A C 1
ATOM 791 O O . ARG A 1 97 ? -19.431 -3.163 21.611 1.00 87.81 97 ARG A O 1
ATOM 798 N N . TRP A 1 98 ? -18.245 -1.452 22.449 1.00 91.44 98 TRP A N 1
ATOM 799 C CA . TRP A 1 98 ? -18.386 -1.870 23.849 1.00 91.44 98 TRP A CA 1
ATOM 800 C C . TRP A 1 98 ? -19.860 -1.943 24.278 1.00 91.44 98 TRP A C 1
ATOM 802 O O . TRP A 1 98 ? -20.284 -2.935 24.874 1.00 91.44 98 TRP A O 1
ATOM 812 N N . LEU A 1 99 ? -20.662 -0.933 23.929 1.00 92.38 99 LEU A N 1
ATOM 813 C CA . LEU A 1 99 ? -22.071 -0.843 24.303 1.00 92.38 99 LEU A CA 1
ATOM 814 C C . LEU A 1 99 ? -22.904 -1.957 23.655 1.00 92.38 99 LEU A C 1
ATOM 816 O O . LEU A 1 99 ? -23.732 -2.577 24.326 1.00 92.38 99 LEU A O 1
ATOM 820 N N . GLN A 1 100 ? -22.644 -2.257 22.381 1.00 90.75 100 GLN A N 1
ATOM 821 C CA . GLN A 1 100 ? -23.255 -3.381 21.671 1.00 90.75 100 GLN A CA 1
ATOM 822 C C . GLN A 1 100 ? -22.919 -4.723 22.324 1.00 90.75 100 GLN A C 1
ATOM 824 O O . GLN A 1 100 ? -23.817 -5.525 22.585 1.00 90.75 100 GLN A O 1
ATOM 829 N N . LEU A 1 101 ? -21.637 -4.970 22.614 1.00 89.44 101 LEU A N 1
ATOM 830 C CA . LEU A 1 101 ? -21.191 -6.207 23.259 1.00 89.44 101 LEU A CA 1
ATOM 831 C C . LEU A 1 101 ? -21.824 -6.367 24.644 1.00 89.44 101 LEU A C 1
ATOM 833 O O . LEU A 1 101 ? -22.338 -7.438 24.968 1.00 89.44 101 LEU A O 1
ATOM 837 N N . ARG A 1 102 ? -21.875 -5.288 25.431 1.00 90.75 102 ARG A N 1
ATOM 838 C CA . ARG A 1 102 ? -22.539 -5.274 26.736 1.00 90.75 102 ARG A CA 1
ATOM 839 C C . ARG A 1 102 ? -24.017 -5.641 26.632 1.00 90.75 102 ARG A C 1
ATOM 841 O O . ARG A 1 102 ? -24.478 -6.489 27.391 1.00 90.75 102 ARG A O 1
ATOM 848 N N . GLN A 1 103 ? -24.766 -5.009 25.726 1.00 92.56 103 GLN A N 1
ATOM 849 C CA . GLN A 1 103 ? -26.193 -5.304 25.557 1.00 92.56 103 GLN A CA 1
ATOM 850 C C . GLN A 1 103 ? -26.415 -6.791 25.251 1.00 92.56 103 GLN A C 1
ATOM 852 O O . GLN A 1 103 ? -27.299 -7.409 25.854 1.00 92.56 103 GLN A O 1
ATOM 857 N N . ARG A 1 104 ? -25.552 -7.383 24.413 1.00 89.88 104 ARG A N 1
ATOM 858 C CA . ARG A 1 104 ? -25.608 -8.809 24.058 1.00 89.88 104 ARG A CA 1
ATOM 859 C C . ARG A 1 104 ? -25.309 -9.728 25.233 1.00 89.88 104 ARG A C 1
ATOM 861 O O . ARG A 1 104 ? -26.031 -10.702 25.418 1.00 89.88 104 ARG A O 1
ATOM 868 N N . ILE A 1 105 ? -24.312 -9.401 26.057 1.00 91.69 105 ILE A N 1
ATOM 869 C CA . ILE A 1 105 ? -24.027 -10.142 27.299 1.00 91.69 105 ILE A CA 1
ATOM 870 C C . ILE A 1 105 ? -25.257 -10.156 28.221 1.00 91.69 105 ILE A C 1
ATOM 872 O O . ILE A 1 105 ? -25.511 -11.137 28.912 1.00 91.69 105 ILE A O 1
ATOM 876 N N . LEU A 1 106 ? -26.064 -9.094 28.194 1.00 92.31 106 LEU A N 1
ATOM 877 C CA . LEU A 1 106 ? -27.300 -8.986 28.969 1.00 92.31 106 LEU A CA 1
ATOM 878 C C . LEU A 1 106 ? -28.534 -9.603 28.284 1.00 92.31 106 LEU A C 1
ATOM 880 O O . LEU A 1 106 ? -29.647 -9.443 28.792 1.00 92.31 106 LEU A O 1
ATOM 884 N N . GLY A 1 107 ? -28.353 -10.306 27.162 1.00 92.44 107 GLY A N 1
ATOM 885 C CA . GLY A 1 107 ? -29.423 -10.979 26.421 1.00 92.44 107 GLY A CA 1
ATOM 886 C C . GLY A 1 107 ? -30.297 -10.038 25.589 1.00 92.44 107 GLY A C 1
ATOM 887 O O . GLY A 1 107 ? -31.454 -10.352 25.326 1.00 92.44 107 GLY A O 1
ATOM 888 N N . THR A 1 108 ? -29.777 -8.868 25.215 1.00 91.75 108 THR A N 1
ATOM 889 C CA . THR A 1 108 ? -30.516 -7.825 24.486 1.00 91.75 108 THR A CA 1
ATOM 890 C C . THR A 1 108 ? -29.670 -7.212 23.374 1.00 91.75 108 THR A C 1
ATOM 892 O O . THR A 1 108 ? -28.472 -7.461 23.284 1.00 91.75 108 THR A O 1
ATOM 895 N N . GLU A 1 109 ? -30.271 -6.394 22.516 1.00 91.69 109 GLU A N 1
ATOM 896 C CA . GLU A 1 109 ? -29.537 -5.648 21.492 1.00 91.69 109 GLU A CA 1
ATOM 897 C C . GLU A 1 109 ? -29.511 -4.151 21.811 1.00 91.69 109 GLU A C 1
ATOM 899 O O . GLU A 1 109 ? -30.319 -3.637 22.592 1.00 91.69 109 GLU A O 1
ATOM 904 N N . LEU A 1 110 ? -28.526 -3.458 21.240 1.00 92.25 110 LEU A N 1
ATOM 905 C CA . LEU A 1 110 ? -28.515 -2.002 21.188 1.00 92.25 110 LEU A CA 1
ATOM 906 C C . LEU A 1 110 ? -29.447 -1.568 20.057 1.00 92.25 110 LEU A C 1
ATOM 908 O O . LEU A 1 110 ? -29.355 -2.114 18.960 1.00 92.25 110 LEU A O 1
ATOM 912 N N . LEU A 1 111 ? -30.342 -0.618 20.318 1.00 91.62 111 LEU A N 1
ATOM 913 C CA . LEU A 1 111 ? -31.390 -0.244 19.370 1.00 91.62 111 LEU A CA 1
ATOM 914 C C . LEU A 1 111 ? -31.146 1.148 18.774 1.00 91.62 111 LEU A C 1
ATOM 916 O O . LEU A 1 111 ? -30.762 2.061 19.502 1.00 91.62 111 LEU A O 1
ATOM 920 N N . PHE A 1 112 ? -31.463 1.327 17.493 1.00 87.38 112 PHE A N 1
ATOM 921 C CA . PHE A 1 112 ? -31.694 2.628 16.851 1.00 87.38 112 PHE A CA 1
ATOM 922 C C . PHE A 1 112 ? -33.134 2.679 16.375 1.00 87.38 112 PHE A C 1
ATOM 924 O O . PHE A 1 112 ? -33.514 1.864 15.542 1.00 87.38 112 PHE A O 1
ATOM 931 N N . ASP A 1 113 ? -33.935 3.587 16.931 1.00 77.31 113 ASP A N 1
ATOM 932 C CA . ASP A 1 113 ? -35.352 3.742 16.562 1.00 77.31 113 ASP A CA 1
ATOM 933 C C . ASP A 1 113 ? -36.114 2.397 16.441 1.00 77.31 113 ASP A C 1
ATOM 935 O O . ASP A 1 113 ? -36.916 2.167 15.545 1.00 77.31 113 ASP A O 1
ATOM 939 N N . SER A 1 114 ? -35.832 1.469 17.368 1.00 78.19 114 SER A N 1
ATOM 940 C CA . SER A 1 114 ? -36.377 0.094 17.449 1.00 78.19 114 SER A CA 1
ATOM 941 C C . SER A 1 114 ? -35.715 -0.990 16.584 1.00 78.19 114 SER A C 1
ATOM 943 O O . SER A 1 114 ? -36.081 -2.157 16.718 1.00 78.19 114 SER A O 1
ATOM 945 N N 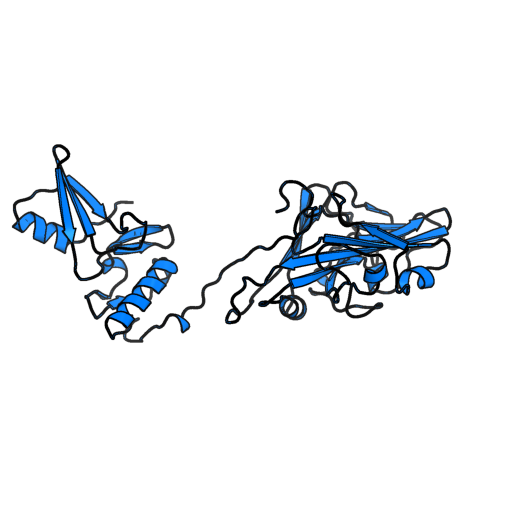. ILE A 1 115 ? -34.708 -0.665 15.774 1.00 80.31 115 ILE A N 1
ATOM 946 C CA . ILE A 1 115 ? -33.916 -1.643 15.013 1.00 80.31 115 ILE A CA 1
ATOM 947 C C . ILE A 1 115 ? -32.711 -2.093 15.840 1.00 80.31 115 ILE A C 1
ATOM 949 O O . ILE A 1 115 ? -31.922 -1.270 16.305 1.00 80.31 115 ILE A O 1
ATOM 953 N N . GLY A 1 116 ? -32.556 -3.406 16.005 1.00 78.88 116 GLY A N 1
ATOM 954 C CA . GLY A 1 116 ? -31.395 -4.015 16.647 1.00 78.88 116 GLY A CA 1
ATOM 955 C C . GLY A 1 116 ? -30.126 -3.894 15.809 1.00 78.88 116 GLY A C 1
ATOM 956 O O . GLY A 1 116 ? -30.074 -4.342 14.662 1.00 78.88 116 GLY A O 1
ATOM 957 N N . ILE A 1 117 ? -29.085 -3.284 16.379 1.00 77.31 117 ILE A N 1
ATOM 958 C CA . ILE A 1 117 ? -27.784 -3.132 15.727 1.00 77.31 117 ILE A CA 1
ATOM 959 C C . ILE A 1 117 ? -26.751 -4.032 16.395 1.00 77.31 117 ILE A C 1
ATOM 961 O O . ILE A 1 117 ? -26.546 -4.015 17.611 1.00 77.31 117 ILE A O 1
ATOM 965 N N . GLN A 1 118 ? -26.068 -4.806 15.556 1.00 72.88 118 GLN A N 1
ATOM 966 C CA . GLN A 1 118 ? -24.979 -5.688 15.938 1.00 72.88 118 GLN A CA 1
ATOM 967 C C . GLN A 1 118 ? -23.642 -5.126 15.440 1.00 72.88 118 GLN A C 1
ATOM 969 O O . GLN A 1 118 ? -23.634 -4.377 14.464 1.00 72.88 118 GLN A O 1
ATOM 974 N N . PRO A 1 119 ? -22.504 -5.548 16.023 1.00 69.62 119 PRO A N 1
ATOM 975 C CA . PRO A 1 119 ? -21.184 -5.143 15.541 1.00 69.62 119 PRO A CA 1
ATOM 976 C C . PRO A 1 119 ? -20.975 -5.380 14.039 1.00 69.62 119 PRO A C 1
ATOM 978 O O . PRO A 1 119 ? -20.384 -4.547 13.373 1.00 69.62 119 PRO A O 1
ATOM 981 N N . ARG A 1 120 ? -21.542 -6.460 13.479 1.00 69.06 120 ARG A N 1
ATOM 982 C CA . ARG A 1 120 ? -21.485 -6.759 12.035 1.00 69.06 120 ARG A CA 1
ATOM 983 C C . ARG A 1 120 ? -22.205 -5.741 11.139 1.00 69.06 120 ARG A C 1
ATOM 985 O O . ARG A 1 120 ? -22.005 -5.753 9.936 1.00 69.06 120 ARG A O 1
ATOM 992 N N . HIS A 1 121 ? -23.093 -4.920 11.699 1.00 71.69 121 HIS A N 1
ATOM 993 C CA . HIS A 1 121 ? -23.783 -3.857 10.960 1.00 71.69 121 HIS A CA 1
ATOM 994 C C . HIS A 1 121 ? -22.962 -2.560 10.945 1.00 71.69 121 HIS A C 1
ATOM 996 O O . HIS A 1 121 ? -23.407 -1.565 10.383 1.00 71.69 121 HIS A O 1
ATOM 1002 N N . MET A 1 122 ? -21.800 -2.545 11.603 1.00 68.25 122 MET A N 1
ATOM 1003 C CA . MET A 1 122 ? -20.930 -1.384 11.664 1.00 68.25 122 MET A CA 1
ATOM 1004 C C . MET A 1 122 ? -19.724 -1.615 10.771 1.00 68.25 122 MET A C 1
ATOM 1006 O O . MET A 1 122 ? -18.890 -2.473 11.043 1.00 68.25 122 MET A O 1
ATOM 1010 N N . VAL A 1 123 ? -19.656 -0.827 9.705 1.00 65.88 123 VAL A N 1
ATOM 1011 C CA . VAL A 1 123 ? -18.455 -0.688 8.890 1.00 65.88 123 VAL A CA 1
ATOM 1012 C C . VAL A 1 123 ? -17.648 0.441 9.509 1.00 65.88 123 VAL A C 1
ATOM 1014 O O . VAL A 1 123 ? -18.130 1.570 9.616 1.00 65.88 123 VAL A O 1
ATOM 1017 N N . PHE A 1 124 ? -16.446 0.126 9.971 1.00 67.06 124 PHE A N 1
ATOM 1018 C CA . PHE A 1 124 ? -15.500 1.127 10.431 1.00 67.06 124 PHE A CA 1
ATOM 1019 C C . PHE A 1 124 ? -14.426 1.292 9.373 1.00 67.06 124 PHE A C 1
ATOM 1021 O O . PHE A 1 124 ? -13.835 0.306 8.949 1.00 67.06 124 PHE A O 1
ATOM 1028 N N . SER A 1 125 ? -14.170 2.533 8.969 1.00 65.19 125 SER A N 1
ATOM 1029 C CA . SER A 1 125 ? -12.974 2.838 8.196 1.00 65.19 125 SER A CA 1
ATOM 1030 C C . SER A 1 125 ? -11.791 2.797 9.152 1.00 65.19 125 SER A C 1
ATOM 1032 O O . SER A 1 125 ? -11.701 3.621 10.064 1.00 65.19 125 SER A O 1
ATOM 1034 N N . THR A 1 126 ? -10.916 1.819 8.974 1.00 80.44 126 THR A N 1
ATOM 1035 C CA . THR A 1 126 ? -9.601 1.786 9.608 1.00 80.44 126 THR A CA 1
ATOM 1036 C C . THR A 1 126 ? -8.554 2.000 8.533 1.00 80.44 126 THR A C 1
ATOM 1038 O O . THR A 1 126 ? -8.668 1.446 7.443 1.00 80.44 126 THR A O 1
ATOM 1041 N N . THR A 1 127 ? -7.543 2.797 8.850 1.00 88.12 127 THR A N 1
ATOM 1042 C CA . THR A 1 127 ? -6.351 2.954 8.019 1.00 88.12 127 THR A CA 1
ATOM 1043 C C . THR A 1 127 ? -5.214 2.245 8.735 1.00 88.12 127 THR A C 1
ATOM 1045 O O . THR A 1 127 ? -5.013 2.471 9.930 1.00 88.12 127 THR A O 1
ATOM 1048 N N . SER A 1 128 ? -4.507 1.388 8.009 1.00 91.88 128 SER A N 1
ATOM 1049 C CA . SER A 1 128 ? -3.290 0.722 8.466 1.00 91.88 128 SER A CA 1
ATOM 1050 C C . SER A 1 128 ? -2.163 1.110 7.520 1.00 91.88 128 SER A C 1
ATOM 1052 O O . SER A 1 128 ? -2.385 1.181 6.313 1.00 91.88 128 SER A O 1
ATOM 1054 N N . THR A 1 129 ? -0.980 1.347 8.071 1.00 95.12 129 THR A N 1
ATOM 1055 C CA . THR A 1 129 ? 0.232 1.651 7.306 1.00 95.12 129 THR A CA 1
ATOM 1056 C C . THR A 1 129 ? 1.218 0.516 7.511 1.00 95.12 129 THR A C 1
ATOM 1058 O O . THR A 1 129 ? 1.328 -0.014 8.618 1.00 95.12 129 THR A O 1
ATOM 1061 N N . PHE A 1 130 ? 1.899 0.139 6.437 1.00 96.44 130 PHE A N 1
ATOM 1062 C CA . PHE A 1 130 ? 2.873 -0.939 6.407 1.00 96.44 130 PHE A CA 1
ATOM 1063 C C . PHE A 1 130 ? 4.137 -0.415 5.743 1.00 96.44 130 PHE A C 1
ATOM 1065 O O . PHE A 1 130 ? 4.043 0.347 4.783 1.00 96.44 130 PHE A O 1
ATOM 1072 N N . PHE A 1 131 ? 5.287 -0.850 6.241 1.00 96.31 131 PHE A N 1
ATOM 1073 C CA . PHE A 1 131 ? 6.600 -0.488 5.721 1.00 96.31 131 PHE A CA 1
ATOM 1074 C C . PHE A 1 131 ? 7.393 -1.766 5.435 1.00 96.31 131 PHE A C 1
ATOM 1076 O O . PHE A 1 131 ? 7.124 -2.780 6.093 1.00 96.31 131 PHE A O 1
ATOM 1083 N N . PRO A 1 132 ? 8.331 -1.746 4.474 1.00 96.44 132 PRO A N 1
ATOM 1084 C CA . PRO A 1 132 ? 9.371 -2.758 4.399 1.00 96.44 132 PRO A CA 1
ATOM 1085 C C . PRO A 1 132 ? 10.256 -2.696 5.652 1.00 96.44 132 PRO A C 1
ATOM 1087 O O . PRO A 1 132 ? 10.311 -1.674 6.344 1.00 96.44 132 PRO A O 1
ATOM 1090 N N . ASP A 1 133 ? 10.944 -3.788 5.959 1.00 94.31 133 ASP A N 1
ATOM 1091 C CA . ASP A 1 133 ? 11.921 -3.811 7.038 1.00 94.31 133 ASP A CA 1
ATOM 1092 C C . ASP A 1 133 ? 13.175 -3.044 6.595 1.00 94.31 133 ASP A C 1
ATOM 1094 O O . ASP A 1 133 ? 13.658 -3.290 5.493 1.00 94.31 133 ASP A O 1
ATOM 1098 N N . PRO A 1 134 ? 13.756 -2.192 7.454 1.00 91.81 134 PRO A N 1
ATOM 1099 C CA . PRO A 1 134 ? 15.098 -1.687 7.219 1.00 91.81 134 PRO A CA 1
ATOM 1100 C C . PRO A 1 134 ? 16.122 -2.819 7.375 1.00 91.81 134 PRO A C 1
ATOM 1102 O O . PRO A 1 134 ? 15.99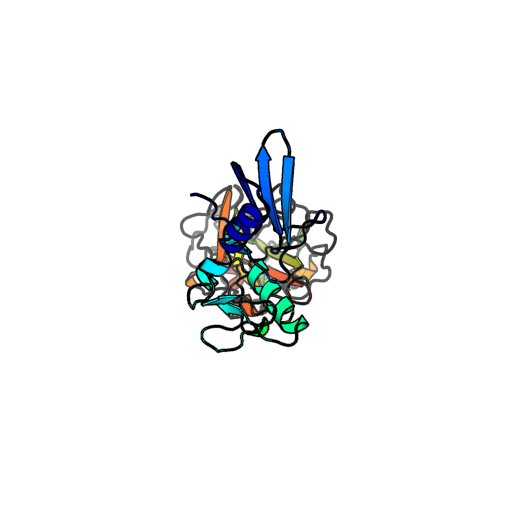6 -3.677 8.256 1.00 91.81 134 PRO A O 1
ATOM 1105 N N . ASN A 1 135 ? 17.185 -2.769 6.587 1.00 88.81 135 ASN A N 1
ATOM 1106 C CA . ASN A 1 135 ? 18.357 -3.621 6.667 1.00 88.81 135 ASN A CA 1
ATOM 1107 C C . ASN A 1 135 ? 19.005 -3.539 8.073 1.00 88.81 135 ASN A C 1
ATOM 1109 O O . ASN A 1 135 ? 19.280 -2.464 8.615 1.00 88.81 135 ASN A O 1
ATOM 1113 N N . ALA A 1 136 ? 19.310 -4.652 8.744 1.00 91.94 136 ALA A N 1
ATOM 1114 C CA . ALA A 1 136 ? 19.110 -6.032 8.301 1.00 91.94 136 ALA A CA 1
ATOM 1115 C C . ALA A 1 136 ? 17.650 -6.491 8.390 1.00 91.94 136 ALA A C 1
ATOM 1117 O O . ALA A 1 136 ? 17.030 -6.453 9.455 1.00 91.94 136 ALA A O 1
ATOM 1118 N N . GLU A 1 137 ? 17.168 -7.016 7.272 1.00 93.12 137 GLU A N 1
ATOM 1119 C CA . GLU A 1 137 ? 15.799 -7.428 7.015 1.00 93.12 137 GLU A CA 1
ATOM 1120 C C . GLU A 1 137 ? 15.425 -8.686 7.802 1.00 93.12 137 GLU A C 1
ATOM 1122 O O . GLU A 1 137 ? 16.224 -9.615 7.973 1.00 93.12 137 GLU A O 1
ATOM 1127 N N . THR A 1 138 ? 14.176 -8.755 8.270 1.00 93.56 138 THR A N 1
ATOM 1128 C CA . THR A 1 138 ? 13.700 -9.879 9.097 1.00 93.56 138 THR A CA 1
ATOM 1129 C C . THR A 1 138 ? 12.506 -10.621 8.506 1.00 93.56 138 THR A C 1
ATOM 1131 O O . THR A 1 138 ? 12.388 -11.836 8.678 1.00 93.56 138 THR A O 1
ATOM 1134 N N . THR A 1 139 ? 11.635 -9.909 7.799 1.00 95.00 139 THR A N 1
ATOM 1135 C CA . THR A 1 139 ? 10.333 -10.377 7.314 1.00 95.00 139 THR A CA 1
ATOM 1136 C C . THR A 1 139 ? 10.077 -9.923 5.882 1.00 95.00 139 THR A C 1
ATOM 1138 O O . THR A 1 139 ? 9.552 -10.702 5.080 1.00 95.00 139 THR A O 1
ATOM 1141 N N . THR A 1 140 ? 10.436 -8.679 5.571 1.00 97.38 140 THR A N 1
ATOM 1142 C CA . THR A 1 140 ? 10.235 -8.038 4.266 1.00 97.38 140 THR A CA 1
ATOM 1143 C C . THR A 1 140 ? 11.522 -7.369 3.785 1.00 97.38 140 THR A C 1
ATOM 1145 O O . THR A 1 140 ? 12.459 -7.253 4.563 1.00 97.38 140 THR A O 1
ATOM 1148 N N . VAL A 1 141 ? 11.577 -6.970 2.513 1.00 97.31 141 VAL A N 1
ATOM 1149 C CA . VAL A 1 141 ? 12.722 -6.284 1.898 1.00 97.31 141 VAL A CA 1
ATOM 1150 C C . VAL A 1 141 ? 12.222 -5.227 0.925 1.00 97.31 141 VAL A C 1
ATOM 1152 O O . VAL A 1 141 ? 11.172 -5.404 0.291 1.00 97.31 141 VAL A O 1
ATOM 1155 N N . ASP A 1 142 ? 12.992 -4.161 0.768 1.00 97.44 142 ASP A N 1
ATOM 1156 C CA . ASP A 1 142 ? 12.968 -3.302 -0.400 1.00 97.44 142 ASP A CA 1
ATOM 1157 C C . ASP A 1 142 ? 14.347 -3.188 -1.054 1.00 97.44 142 ASP A C 1
ATOM 1159 O O . ASP A 1 142 ? 15.390 -3.352 -0.439 1.00 97.44 142 ASP A O 1
ATOM 1163 N N . GLY A 1 143 ? 14.351 -2.974 -2.364 1.00 97.69 143 GLY A N 1
ATOM 1164 C CA . GLY A 1 143 ? 15.585 -2.929 -3.130 1.00 97.69 143 GLY A CA 1
ATOM 1165 C C . GLY A 1 143 ? 15.323 -2.886 -4.624 1.00 97.69 143 GLY A C 1
ATOM 1166 O O . GLY A 1 143 ? 14.231 -2.541 -5.088 1.00 97.69 143 GLY A O 1
ATOM 1167 N N . TYR A 1 144 ? 16.330 -3.237 -5.411 1.00 98.06 144 TYR A N 1
ATOM 1168 C CA . TYR A 1 144 ? 16.196 -3.321 -6.858 1.00 98.06 144 TYR A CA 1
ATOM 1169 C C . TYR A 1 144 ? 17.098 -4.394 -7.459 1.00 98.06 144 TYR A C 1
ATOM 1171 O O . TYR A 1 144 ? 18.199 -4.673 -6.986 1.00 98.06 144 TYR A O 1
ATOM 1179 N N . SER A 1 145 ? 16.635 -4.955 -8.572 1.00 98.31 145 SER A N 1
ATOM 1180 C CA . SER A 1 145 ? 17.443 -5.802 -9.445 1.00 98.31 145 SER A CA 1
ATOM 1181 C C . SER A 1 145 ? 17.720 -5.067 -10.752 1.00 98.31 145 SER A C 1
ATOM 1183 O O . SER A 1 145 ? 16.877 -4.331 -11.274 1.00 98.31 145 SER A O 1
ATOM 1185 N N . MET A 1 146 ? 18.930 -5.229 -11.277 1.00 97.75 146 MET A N 1
ATOM 1186 C CA . MET A 1 146 ? 19.429 -4.468 -12.415 1.00 97.75 146 MET A CA 1
ATOM 1187 C C . MET A 1 146 ? 20.066 -5.372 -13.452 1.00 97.75 146 MET A C 1
ATOM 1189 O O . MET A 1 146 ? 20.944 -6.171 -13.129 1.00 97.75 146 MET A O 1
ATOM 1193 N N . TYR A 1 147 ? 19.779 -5.103 -14.722 1.00 97.75 147 TYR A N 1
ATOM 1194 C CA . TYR A 1 147 ? 20.589 -5.581 -15.833 1.00 97.75 147 TYR A CA 1
ATOM 1195 C C . TYR A 1 147 ? 21.328 -4.429 -16.509 1.00 97.75 147 TYR A C 1
ATOM 1197 O O . TYR A 1 147 ? 20.754 -3.369 -16.768 1.00 97.75 147 TYR A O 1
ATOM 1205 N N . SER A 1 148 ? 22.609 -4.636 -16.820 1.00 95.31 148 SER A N 1
ATOM 1206 C CA . SER A 1 148 ? 23.374 -3.706 -17.646 1.00 95.31 148 SER A CA 1
ATOM 1207 C C . SER A 1 148 ? 24.256 -4.424 -18.659 1.00 95.31 148 SER A C 1
ATOM 1209 O O . SER A 1 148 ? 24.922 -5.405 -18.335 1.00 95.31 148 SER A O 1
ATOM 1211 N N . SER A 1 149 ? 24.279 -3.941 -19.902 1.00 93.94 149 SER A N 1
ATOM 1212 C CA . SER A 1 149 ? 25.078 -4.553 -20.970 1.00 93.94 149 SER A CA 1
ATOM 1213 C C . SER A 1 149 ? 25.351 -3.582 -22.112 1.00 93.94 149 SER A C 1
ATOM 1215 O O . SER A 1 149 ? 24.528 -2.727 -22.423 1.00 93.94 149 SER A O 1
ATOM 1217 N N . ASN A 1 150 ? 26.496 -3.750 -22.778 1.00 90.62 150 ASN A N 1
ATOM 1218 C CA . ASN A 1 150 ? 26.845 -3.067 -24.033 1.00 90.62 150 ASN A CA 1
ATOM 1219 C C . ASN A 1 150 ? 26.185 -3.715 -25.268 1.00 90.62 150 ASN A C 1
ATOM 1221 O O . ASN A 1 150 ? 26.620 -3.494 -26.398 1.00 90.62 150 ASN A O 1
ATOM 1225 N N . SER A 1 151 ? 25.194 -4.583 -25.051 1.00 86.12 151 SER A N 1
ATOM 1226 C CA . SER A 1 151 ? 24.415 -5.233 -26.107 1.00 86.12 151 SER A CA 1
ATOM 1227 C C . SER A 1 151 ? 23.291 -4.309 -26.600 1.00 86.12 151 SER A C 1
ATOM 1229 O O . SER A 1 151 ? 23.367 -3.092 -26.463 1.00 86.12 151 SER A O 1
ATOM 1231 N N . ASN A 1 152 ? 22.246 -4.867 -27.211 1.00 90.25 152 ASN A N 1
ATOM 1232 C CA . ASN A 1 152 ? 21.051 -4.107 -27.577 1.00 90.25 152 ASN A CA 1
ATOM 1233 C C . ASN A 1 152 ? 20.027 -4.077 -26.428 1.00 90.25 152 ASN A C 1
ATOM 1235 O O . ASN A 1 152 ? 20.111 -4.876 -25.495 1.00 90.25 152 ASN A O 1
ATOM 1239 N N . TRP A 1 153 ? 19.051 -3.173 -26.545 1.00 93.19 153 TRP A N 1
ATOM 1240 C CA . TRP A 1 153 ? 17.925 -3.020 -25.621 1.00 93.19 153 TRP A CA 1
ATOM 1241 C C . TRP A 1 153 ? 17.259 -4.356 -25.274 1.00 93.19 153 TRP A C 1
ATOM 1243 O O . TRP A 1 153 ? 17.180 -4.707 -24.102 1.00 93.19 153 TRP A O 1
ATOM 1253 N N . ASN A 1 154 ? 16.892 -5.150 -26.285 1.00 95.56 154 ASN A N 1
ATOM 1254 C CA . ASN A 1 154 ? 16.183 -6.415 -26.088 1.00 95.56 154 ASN A CA 1
ATOM 1255 C C . ASN A 1 154 ? 16.977 -7.399 -25.213 1.00 95.56 154 ASN A C 1
ATOM 1257 O O . ASN A 1 154 ? 16.397 -8.144 -24.437 1.00 95.56 154 ASN A O 1
ATOM 1261 N N . THR A 1 155 ? 18.309 -7.414 -25.300 1.00 95.88 155 THR A N 1
ATOM 1262 C CA . THR A 1 155 ? 19.123 -8.279 -24.427 1.00 95.88 155 THR A CA 1
ATOM 1263 C C . THR A 1 155 ? 18.990 -7.902 -22.954 1.00 95.88 155 THR A C 1
ATOM 1265 O O . THR A 1 155 ? 19.004 -8.787 -22.109 1.00 95.88 155 THR A O 1
ATOM 1268 N N . VAL A 1 156 ? 18.885 -6.607 -22.649 1.00 96.50 156 VAL A N 1
ATOM 1269 C CA . VAL A 1 156 ? 18.715 -6.117 -21.275 1.00 96.50 156 VAL A CA 1
ATOM 1270 C C . VAL A 1 156 ? 17.274 -6.320 -20.817 1.00 96.50 156 VAL A C 1
ATOM 1272 O O . VAL A 1 156 ? 17.050 -6.869 -19.749 1.00 96.50 156 VAL A O 1
ATOM 1275 N N . HIS A 1 157 ? 16.311 -5.927 -21.648 1.00 97.12 157 HIS A N 1
ATOM 1276 C CA . HIS A 1 157 ? 14.884 -5.915 -21.325 1.00 97.12 157 HIS A CA 1
ATOM 1277 C C . HIS A 1 157 ? 14.278 -7.312 -21.117 1.00 97.12 157 HIS A C 1
ATOM 1279 O O . HIS A 1 157 ? 13.565 -7.529 -20.134 1.00 97.12 157 HIS A O 1
ATOM 1285 N N . TYR A 1 158 ? 14.646 -8.271 -21.975 1.00 97.69 158 TYR A N 1
ATOM 1286 C CA . TYR A 1 158 ? 14.179 -9.663 -21.923 1.00 97.69 158 TYR A CA 1
ATOM 1287 C C . TYR A 1 158 ? 15.117 -10.599 -21.140 1.00 97.69 158 TYR A C 1
ATOM 1289 O O . TYR A 1 158 ? 15.020 -11.822 -21.272 1.00 97.69 158 TYR A O 1
ATOM 1297 N N . ALA A 1 159 ? 16.066 -10.062 -20.368 1.00 97.69 159 ALA A N 1
ATOM 1298 C CA . ALA A 1 159 ? 16.881 -10.892 -19.491 1.00 97.69 159 ALA A CA 1
ATOM 1299 C C . ALA A 1 159 ? 16.010 -11.519 -18.392 1.00 97.69 159 ALA A C 1
ATOM 1301 O O . ALA A 1 159 ? 15.117 -10.865 -17.861 1.00 97.69 159 ALA A O 1
ATOM 1302 N N . THR A 1 160 ? 16.290 -12.775 -18.043 1.00 97.06 160 THR A N 1
ATOM 1303 C CA . THR A 1 160 ? 15.642 -13.452 -16.909 1.00 97.06 160 THR A CA 1
ATOM 1304 C C . T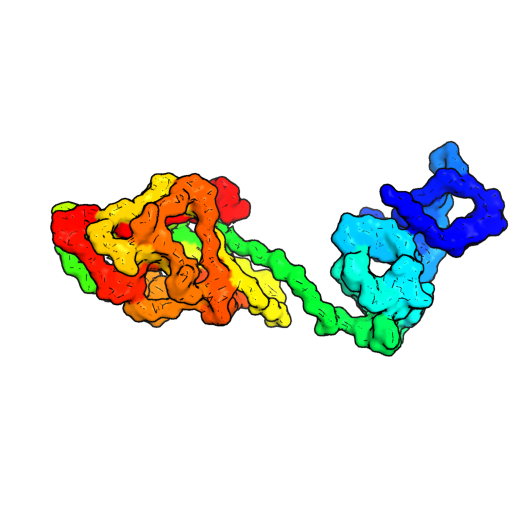HR A 1 160 ? 16.306 -13.056 -15.592 1.00 97.06 160 THR A C 1
ATOM 1306 O O . THR A 1 160 ? 15.646 -12.651 -14.644 1.00 97.06 160 THR A O 1
ATOM 1309 N N . ASP A 1 161 ? 17.641 -13.072 -15.574 1.00 98.00 161 ASP A N 1
ATOM 1310 C CA . ASP A 1 161 ? 18.448 -12.679 -14.422 1.00 98.00 161 ASP A CA 1
ATOM 1311 C C . ASP A 1 161 ? 19.117 -11.334 -14.676 1.00 98.00 161 ASP A C 1
ATOM 1313 O O . ASP A 1 161 ? 19.676 -11.112 -15.750 1.00 98.00 161 ASP A O 1
ATOM 1317 N N . GLY A 1 162 ? 19.150 -10.485 -13.653 1.00 97.62 162 GLY A N 1
ATOM 1318 C CA . GLY A 1 162 ? 19.946 -9.269 -13.586 1.00 97.62 162 GLY A CA 1
ATOM 1319 C C . GLY A 1 162 ? 21.457 -9.533 -13.590 1.00 97.62 162 GLY A C 1
ATOM 1320 O O . GLY A 1 162 ? 21.948 -10.640 -13.378 1.00 97.62 162 GLY A O 1
ATOM 1321 N N . THR A 1 163 ? 22.228 -8.467 -13.777 1.00 98.00 163 THR A N 1
ATOM 1322 C CA . THR A 1 163 ? 23.687 -8.446 -13.587 1.00 98.00 163 THR A CA 1
ATOM 1323 C C . THR A 1 163 ? 24.107 -8.038 -12.173 1.00 98.00 163 THR A C 1
ATOM 1325 O O . THR A 1 163 ? 25.237 -8.312 -11.775 1.00 98.00 163 THR A O 1
ATOM 1328 N N . SER A 1 164 ? 23.230 -7.364 -11.425 1.00 97.94 164 SER A N 1
ATOM 1329 C CA . SER A 1 164 ? 23.431 -7.018 -10.013 1.00 97.94 164 SER A CA 1
ATOM 1330 C C . SER A 1 164 ? 22.089 -6.817 -9.307 1.00 97.94 164 SER A C 1
ATOM 1332 O O . SER A 1 164 ? 21.065 -6.639 -9.963 1.00 97.94 164 SER A O 1
ATOM 1334 N N . ALA A 1 165 ? 22.116 -6.808 -7.980 1.00 97.88 165 ALA A N 1
ATOM 1335 C CA . ALA A 1 165 ? 20.987 -6.491 -7.116 1.00 97.88 165 ALA A CA 1
ATOM 1336 C C . ALA A 1 165 ? 21.492 -5.730 -5.882 1.00 97.88 165 ALA A C 1
ATOM 1338 O O . ALA A 1 165 ? 22.682 -5.824 -5.566 1.00 97.88 165 ALA A O 1
ATOM 1339 N N . ASP A 1 166 ? 20.607 -4.969 -5.245 1.00 97.38 166 ASP A N 1
ATOM 1340 C CA . ASP A 1 166 ? 20.881 -4.213 -4.022 1.00 97.38 166 ASP A CA 1
ATOM 1341 C C . ASP A 1 166 ? 19.610 -4.114 -3.169 1.00 97.38 166 ASP A C 1
ATOM 1343 O O . ASP A 1 166 ? 18.531 -3.846 -3.699 1.00 97.38 166 ASP A O 1
ATOM 1347 N N . ASP A 1 167 ? 19.768 -4.340 -1.873 1.00 95.75 167 ASP A N 1
ATOM 1348 C CA . ASP A 1 167 ? 18.748 -4.327 -0.819 1.00 95.75 167 ASP A CA 1
ATOM 1349 C C . ASP A 1 167 ? 19.249 -3.613 0.452 1.00 95.75 167 ASP A C 1
ATOM 1351 O O . ASP A 1 167 ? 18.699 -3.768 1.529 1.00 95.75 167 ASP A O 1
ATOM 1355 N N . SER A 1 168 ? 20.337 -2.842 0.351 1.00 94.56 168 SER A N 1
ATOM 1356 C CA . SER A 1 168 ? 20.987 -2.231 1.527 1.00 94.56 168 SER A CA 1
ATOM 1357 C C . SER A 1 168 ? 21.265 -0.737 1.386 1.00 94.56 168 SER A C 1
ATOM 1359 O O . SER A 1 168 ? 21.813 -0.104 2.295 1.00 94.56 168 SER A O 1
ATOM 1361 N N . SER A 1 169 ? 20.990 -0.185 0.206 1.00 94.19 169 SER A N 1
ATOM 1362 C CA . SER A 1 169 ? 21.150 1.230 -0.081 1.00 94.19 169 SER A CA 1
ATOM 1363 C C . SER A 1 169 ? 19.974 2.027 0.466 1.00 94.19 169 SER A C 1
ATOM 1365 O O . SER A 1 169 ? 18.825 1.657 0.269 1.00 94.19 169 SER A O 1
ATOM 1367 N N . GLU A 1 170 ? 20.256 3.230 0.975 1.00 93.88 170 GLU A N 1
ATOM 1368 C CA . GLU A 1 170 ? 19.256 4.224 1.413 1.00 93.88 170 GLU A CA 1
ATOM 1369 C C . GLU A 1 170 ? 18.306 4.698 0.288 1.00 93.88 170 GLU A C 1
ATOM 1371 O O . GLU A 1 170 ? 17.348 5.428 0.533 1.00 93.88 170 GLU A O 1
ATOM 1376 N N . SER A 1 171 ? 18.559 4.315 -0.964 1.00 94.00 171 SER A N 1
ATOM 1377 C CA . SER A 1 171 ? 17.747 4.692 -2.118 1.00 94.00 171 SER A CA 1
ATOM 1378 C C . SER A 1 171 ? 17.469 3.503 -3.024 1.00 94.00 171 SER A C 1
ATOM 1380 O O . SER A 1 171 ? 18.392 2.772 -3.396 1.00 94.00 171 SER A O 1
ATOM 1382 N N . LEU A 1 172 ? 16.229 3.416 -3.486 1.00 96.75 172 LEU A N 1
ATOM 1383 C CA . LEU A 1 172 ? 15.803 2.530 -4.559 1.00 96.75 172 LEU A CA 1
ATOM 1384 C C . LEU A 1 172 ? 16.175 3.141 -5.925 1.00 96.75 172 LEU A C 1
ATOM 1386 O O . LEU A 1 172 ? 16.498 4.326 -6.036 1.00 96.75 172 LEU A O 1
ATOM 1390 N N . ASP A 1 173 ? 16.142 2.336 -6.988 1.00 96.56 173 ASP A N 1
ATOM 1391 C CA . ASP A 1 173 ? 16.484 2.787 -8.343 1.00 96.56 173 ASP A CA 1
ATOM 1392 C C . ASP A 1 173 ? 15.526 2.161 -9.366 1.00 96.56 173 ASP A C 1
ATOM 1394 O O . ASP A 1 173 ? 15.669 0.997 -9.738 1.00 96.56 173 ASP A O 1
ATOM 1398 N N . SER A 1 174 ? 14.536 2.928 -9.827 1.00 96.94 174 SER A N 1
ATOM 1399 C CA . SER A 1 174 ? 13.719 2.585 -10.995 1.00 96.94 174 SER A CA 1
ATOM 1400 C C . SER A 1 174 ? 14.270 3.354 -12.184 1.00 96.94 174 SER A C 1
ATOM 1402 O O . SER A 1 174 ? 14.242 4.589 -12.190 1.00 96.94 174 SER A O 1
ATOM 1404 N N . ARG A 1 175 ? 14.815 2.656 -13.186 1.00 94.25 175 ARG A N 1
ATOM 1405 C CA . ARG A 1 175 ? 15.458 3.356 -14.303 1.00 94.25 175 ARG A CA 1
ATOM 1406 C C . ARG A 1 175 ? 15.469 2.610 -15.615 1.00 94.25 175 ARG A C 1
ATOM 1408 O O . ARG A 1 175 ? 15.621 1.392 -15.654 1.00 94.25 175 ARG A O 1
ATOM 1415 N N . THR A 1 176 ? 15.527 3.413 -16.663 1.00 94.25 176 THR A N 1
ATOM 1416 C CA . THR A 1 176 ? 15.954 3.075 -18.019 1.00 94.25 176 THR A CA 1
ATOM 1417 C C . THR A 1 176 ? 17.016 4.083 -18.437 1.00 94.25 176 THR A C 1
ATOM 1419 O O . THR A 1 176 ? 16.846 5.294 -18.293 1.00 94.25 176 THR A O 1
ATOM 1422 N N . GLU A 1 177 ? 18.166 3.602 -18.902 1.00 92.12 177 GLU A N 1
ATOM 1423 C CA . GLU A 1 177 ? 19.277 4.473 -19.288 1.00 92.12 177 GLU A CA 1
ATOM 1424 C C . GLU A 1 177 ? 20.063 3.883 -20.464 1.00 92.12 177 GLU A C 1
ATOM 1426 O O . GLU A 1 177 ? 20.388 2.696 -20.478 1.00 92.12 177 GLU A O 1
ATOM 1431 N N . TYR A 1 178 ? 20.419 4.738 -21.421 1.00 91.25 178 TYR A N 1
ATOM 1432 C CA . TYR A 1 178 ? 21.451 4.498 -22.422 1.00 91.25 178 TYR A CA 1
ATOM 1433 C C . TYR A 1 178 ? 22.623 5.447 -22.179 1.00 91.25 178 TYR A C 1
ATOM 1435 O O . TYR A 1 178 ? 22.469 6.668 -22.181 1.00 91.25 178 TYR A O 1
ATOM 1443 N N . ARG A 1 179 ? 23.825 4.903 -21.987 1.00 87.75 179 ARG A N 1
ATOM 1444 C CA . ARG A 1 179 ? 25.048 5.693 -21.783 1.00 87.75 179 ARG A CA 1
ATOM 1445 C C . ARG A 1 179 ? 25.827 5.893 -23.078 1.00 87.75 179 ARG A C 1
ATOM 1447 O O . ARG A 1 179 ? 25.804 5.063 -23.982 1.00 87.75 179 ARG A O 1
ATOM 1454 N N . PHE A 1 180 ? 26.643 6.950 -23.119 1.00 80.19 180 PHE A N 1
ATOM 1455 C CA . PHE A 1 180 ? 27.511 7.284 -24.262 1.00 80.19 180 PHE A CA 1
ATOM 1456 C C . PHE A 1 180 ? 28.475 6.163 -24.698 1.00 80.19 180 PHE A C 1
ATOM 1458 O O . PHE A 1 180 ? 28.932 6.163 -25.837 1.00 80.19 180 PHE A O 1
ATOM 1465 N N . ASN A 1 181 ? 28.799 5.213 -23.817 1.00 83.50 181 ASN A N 1
ATOM 1466 C CA . ASN A 1 181 ? 29.639 4.050 -24.127 1.00 83.50 181 ASN A CA 1
ATOM 1467 C C . ASN A 1 181 ? 28.863 2.883 -24.781 1.00 83.50 181 ASN A C 1
ATOM 1469 O O . ASN A 1 181 ? 29.428 1.800 -24.940 1.00 83.50 181 ASN A O 1
ATOM 1473 N N . GLY A 1 182 ? 27.589 3.079 -25.134 1.00 85.31 182 GLY A N 1
ATOM 1474 C CA . GLY A 1 182 ? 26.738 2.057 -25.742 1.00 85.31 182 GLY A CA 1
ATOM 1475 C C . GLY A 1 182 ? 26.091 1.096 -24.748 1.00 85.31 182 GLY A C 1
ATOM 1476 O O . GLY A 1 182 ? 25.646 0.026 -25.148 1.00 85.31 182 GLY A O 1
ATOM 1477 N N . GLN A 1 183 ? 26.090 1.432 -23.457 1.00 91.12 183 GLN A N 1
ATOM 1478 C CA . GLN A 1 183 ? 25.580 0.561 -22.404 1.00 91.12 183 GLN A CA 1
ATOM 1479 C C . GLN A 1 183 ? 24.129 0.893 -22.059 1.00 91.12 183 GLN A C 1
ATOM 1481 O O . GLN A 1 183 ? 23.814 2.040 -21.744 1.00 91.12 183 GLN A O 1
ATOM 1486 N N . TRP A 1 184 ? 23.282 -0.131 -22.071 1.00 93.06 184 TRP A N 1
ATOM 1487 C CA . TRP A 1 184 ? 21.906 -0.074 -21.593 1.00 93.06 184 TRP A CA 1
ATOM 1488 C C . TRP A 1 184 ? 21.825 -0.491 -20.129 1.00 93.06 184 TRP A C 1
ATOM 1490 O O . TRP A 1 184 ? 22.526 -1.418 -19.717 1.00 93.06 184 TRP A O 1
ATOM 1500 N N . TYR A 1 185 ? 20.950 0.169 -19.376 1.00 94.44 185 TYR A N 1
ATOM 1501 C CA . TYR A 1 185 ? 20.585 -0.167 -18.005 1.00 94.44 185 TYR A CA 1
ATOM 1502 C C . TYR A 1 185 ? 19.072 -0.216 -17.868 1.00 94.44 185 TYR A C 1
ATOM 1504 O O . TYR A 1 185 ? 18.381 0.705 -18.306 1.00 94.44 185 TYR A O 1
ATOM 1512 N N . ILE A 1 186 ? 18.591 -1.243 -17.178 1.00 97.38 186 ILE A N 1
ATOM 1513 C CA . ILE A 1 186 ? 17.235 -1.298 -16.642 1.00 97.38 186 ILE A CA 1
ATOM 1514 C C . ILE A 1 186 ? 17.350 -1.714 -15.177 1.00 97.38 186 ILE A C 1
ATOM 1516 O O . ILE A 1 186 ? 17.960 -2.747 -14.888 1.00 97.38 186 ILE A O 1
ATOM 1520 N N . CYS A 1 187 ? 16.792 -0.915 -14.268 1.00 97.75 187 CYS A N 1
ATOM 1521 C CA . CYS A 1 187 ? 16.595 -1.303 -12.869 1.00 97.75 187 CYS A CA 1
ATOM 1522 C C . CYS A 1 187 ? 15.105 -1.370 -12.563 1.00 97.75 187 CYS A C 1
ATOM 1524 O O . CYS A 1 187 ? 14.357 -0.450 -12.907 1.00 97.75 187 CYS A O 1
ATOM 1526 N N . ARG A 1 188 ? 14.705 -2.444 -11.885 1.00 98.38 188 ARG A N 1
ATOM 1527 C CA . ARG A 1 188 ? 13.332 -2.685 -11.455 1.00 98.38 188 ARG A CA 1
ATOM 1528 C C . ARG A 1 188 ? 13.317 -2.767 -9.937 1.00 98.38 188 ARG A C 1
ATOM 1530 O O . ARG A 1 188 ? 14.069 -3.545 -9.349 1.00 98.38 188 ARG A O 1
ATOM 1537 N N . VAL A 1 189 ? 12.493 -1.928 -9.323 1.00 98.50 189 VAL A N 1
ATOM 1538 C CA . VAL A 1 189 ? 12.363 -1.849 -7.865 1.00 98.50 189 VAL A CA 1
ATOM 1539 C C . VAL A 1 189 ? 11.474 -2.980 -7.374 1.00 98.50 189 VAL A C 1
ATOM 1541 O O . VAL A 1 189 ? 10.479 -3.299 -8.024 1.00 98.50 189 VAL A O 1
ATOM 1544 N N . ILE A 1 190 ? 11.813 -3.536 -6.217 1.00 98.50 190 ILE A N 1
ATOM 1545 C CA . ILE A 1 190 ? 11.057 -4.561 -5.502 1.00 98.50 190 ILE A CA 1
ATOM 1546 C C . ILE A 1 190 ? 10.794 -4.032 -4.096 1.00 98.50 190 ILE A C 1
ATOM 1548 O O . ILE A 1 190 ? 11.727 -3.609 -3.422 1.00 98.50 190 ILE A O 1
ATOM 1552 N N . THR A 1 191 ? 9.540 -4.060 -3.652 1.00 97.88 191 THR A N 1
ATOM 1553 C CA . THR A 1 191 ? 9.154 -3.714 -2.279 1.00 97.88 191 THR A CA 1
ATOM 1554 C C . THR A 1 191 ? 8.150 -4.730 -1.747 1.00 97.88 191 THR A C 1
ATOM 1556 O O . THR A 1 191 ? 7.143 -5.050 -2.393 1.00 97.88 191 THR A O 1
ATOM 1559 N N . LEU A 1 192 ? 8.426 -5.277 -0.564 1.00 98.25 192 LEU A N 1
ATOM 1560 C CA . LEU A 1 192 ? 7.547 -6.218 0.122 1.00 98.25 192 LEU A CA 1
ATOM 1561 C C . LEU A 1 192 ? 7.011 -5.582 1.406 1.00 98.25 192 LEU A C 1
ATOM 1563 O O . LEU A 1 192 ? 7.743 -4.929 2.136 1.00 98.25 192 LEU A O 1
ATOM 1567 N N . PHE A 1 193 ? 5.737 -5.824 1.705 1.00 98.12 193 PHE A N 1
ATOM 1568 C CA . PHE A 1 193 ? 5.074 -5.316 2.906 1.00 98.12 193 PHE A CA 1
ATOM 1569 C C . PHE A 1 193 ? 4.404 -6.466 3.653 1.00 98.12 193 PHE A C 1
ATOM 1571 O O . PHE A 1 193 ? 3.639 -7.224 3.047 1.00 98.12 193 PHE A O 1
ATOM 1578 N N . ASP A 1 194 ? 4.639 -6.594 4.962 1.00 97.62 194 ASP A N 1
ATOM 1579 C CA . ASP A 1 194 ? 3.922 -7.572 5.785 1.00 97.62 194 ASP A CA 1
ATOM 1580 C C . ASP A 1 194 ? 2.538 -7.046 6.168 1.00 97.62 194 ASP A C 1
ATOM 1582 O O . ASP A 1 194 ? 2.328 -6.403 7.196 1.00 97.62 194 ASP A O 1
ATOM 1586 N N . THR A 1 195 ? 1.564 -7.359 5.322 1.00 97.31 195 THR A N 1
ATOM 1587 C CA . THR A 1 195 ? 0.162 -6.982 5.498 1.00 97.31 195 THR A CA 1
ATOM 1588 C C . THR A 1 195 ? -0.662 -8.068 6.200 1.00 97.31 195 THR A C 1
ATOM 1590 O O . THR A 1 195 ? -1.887 -7.960 6.269 1.00 97.31 195 THR A O 1
ATOM 1593 N N . SER A 1 196 ? -0.021 -9.095 6.778 1.00 95.69 196 SER A N 1
ATOM 1594 C CA . SER A 1 196 ? -0.689 -10.242 7.423 1.00 95.69 196 SER A CA 1
ATOM 1595 C C . SER A 1 196 ? -1.501 -9.896 8.677 1.00 95.69 196 SER A C 1
ATOM 1597 O O . SER A 1 196 ? -2.295 -10.708 9.154 1.00 95.69 196 SER A O 1
ATOM 1599 N N . SER A 1 197 ? -1.325 -8.690 9.223 1.00 93.12 197 SER A N 1
ATOM 1600 C CA . SER A 1 197 ? -2.124 -8.196 10.350 1.00 93.12 197 SER A CA 1
ATOM 1601 C C . SER A 1 197 ? -3.490 -7.631 9.938 1.00 93.12 197 SER A C 1
ATOM 1603 O O . SER A 1 197 ? -4.314 -7.337 10.812 1.00 93.12 197 SER A O 1
ATOM 1605 N N . LEU A 1 198 ? -3.761 -7.495 8.633 1.00 92.25 198 LEU A N 1
ATOM 1606 C CA . LEU A 1 198 ? -5.085 -7.130 8.134 1.00 92.25 198 LEU A CA 1
ATOM 1607 C C . LEU A 1 198 ? -6.099 -8.244 8.450 1.00 92.25 198 LEU A C 1
ATOM 1609 O O . LEU A 1 198 ? -5.864 -9.403 8.120 1.00 92.25 198 LEU A O 1
ATOM 1613 N N . PRO A 1 199 ? -7.265 -7.933 9.044 1.00 89.31 199 PRO A N 1
ATOM 1614 C CA . PRO A 1 199 ? -8.268 -8.957 9.308 1.00 89.31 199 PRO A CA 1
ATOM 1615 C C . PRO A 1 199 ? -8.845 -9.556 8.018 1.00 89.31 199 PRO A C 1
ATOM 1617 O O . PRO A 1 199 ? -9.326 -8.836 7.144 1.00 89.31 199 PRO A O 1
ATOM 1620 N N . ASP A 1 200 ? -8.919 -10.887 7.934 1.00 85.75 200 ASP A N 1
ATOM 1621 C CA . ASP A 1 200 ? -9.454 -11.602 6.762 1.00 85.75 200 ASP A CA 1
ATOM 1622 C C . ASP A 1 200 ? -10.867 -11.166 6.352 1.00 85.75 200 ASP A C 1
ATOM 1624 O O . ASP A 1 200 ? -11.215 -11.179 5.168 1.00 85.75 200 ASP A O 1
ATOM 1628 N N . SER A 1 201 ? -11.694 -10.771 7.323 1.00 83.44 201 SER A N 1
ATOM 1629 C CA . SER A 1 201 ? -13.068 -10.320 7.087 1.00 83.44 201 SER A CA 1
ATOM 1630 C C . SER A 1 201 ? -13.172 -8.907 6.519 1.00 83.44 201 SER A C 1
ATOM 1632 O O . SER A 1 201 ? -14.261 -8.514 6.095 1.00 83.44 201 SER A O 1
ATOM 1634 N N . ASP A 1 202 ? -12.085 -8.139 6.529 1.00 85.44 202 ASP A N 1
ATOM 1635 C CA . ASP A 1 202 ? -12.128 -6.736 6.150 1.00 85.44 202 ASP A CA 1
ATOM 1636 C C . ASP A 1 202 ? -12.150 -6.588 4.629 1.00 85.44 202 ASP A C 1
ATOM 1638 O O . ASP A 1 202 ? -11.540 -7.349 3.867 1.00 85.44 202 ASP A O 1
ATOM 1642 N N . THR A 1 203 ? -12.911 -5.593 4.181 1.00 88.56 203 THR A N 1
ATOM 1643 C CA . THR A 1 203 ? -12.921 -5.156 2.786 1.00 88.56 203 THR A CA 1
ATOM 1644 C C . THR A 1 203 ? -11.951 -3.995 2.653 1.00 88.56 203 THR A C 1
ATOM 1646 O O . THR A 1 203 ? -12.113 -2.980 3.329 1.00 88.56 203 THR A O 1
ATOM 1649 N N . ILE A 1 204 ? -10.966 -4.133 1.770 1.00 93.69 204 ILE A N 1
ATOM 1650 C CA . ILE A 1 204 ? -10.048 -3.049 1.427 1.00 93.69 204 ILE A CA 1
ATOM 1651 C C . ILE A 1 204 ? -10.780 -2.160 0.422 1.00 93.69 204 ILE A C 1
ATOM 1653 O O . ILE A 1 204 ? -11.115 -2.602 -0.673 1.00 93.69 204 ILE A O 1
ATOM 1657 N N . SER A 1 205 ? -11.114 -0.942 0.841 1.00 92.56 205 SER A N 1
ATOM 1658 C CA . SER A 1 205 ? -11.886 0.009 0.024 1.00 92.56 205 SER A CA 1
ATOM 1659 C C . SER A 1 205 ? -11.010 0.999 -0.740 1.00 92.56 205 SER A C 1
ATOM 1661 O O . SER A 1 205 ? -11.453 1.536 -1.749 1.00 92.56 205 SER A O 1
ATOM 1663 N N . ALA A 1 206 ? -9.784 1.213 -0.266 1.00 94.88 206 ALA A N 1
ATOM 1664 C CA . ALA A 1 206 ? -8.740 1.995 -0.905 1.00 94.88 206 ALA A CA 1
ATOM 1665 C C . ALA A 1 206 ? -7.380 1.502 -0.393 1.00 94.88 206 ALA A C 1
ATOM 1667 O O . ALA A 1 206 ? -7.283 1.005 0.734 1.00 94.88 206 ALA A O 1
ATOM 1668 N N . ALA A 1 207 ? -6.355 1.649 -1.220 1.00 97.69 207 ALA A N 1
ATOM 1669 C CA . ALA A 1 207 ? -4.959 1.431 -0.877 1.00 97.69 207 ALA A CA 1
ATOM 1670 C C . ALA A 1 207 ? -4.112 2.383 -1.725 1.00 97.69 207 ALA A C 1
ATOM 1672 O O . ALA A 1 207 ? -4.541 2.784 -2.806 1.00 97.69 207 ALA A O 1
ATOM 1673 N N . SER A 1 208 ? -2.930 2.730 -1.239 1.00 97.75 208 SER A N 1
ATOM 1674 C CA . SER A 1 208 ? -1.963 3.520 -1.987 1.00 97.75 208 SER A CA 1
ATOM 1675 C C . SER A 1 208 ? -0.548 3.080 -1.635 1.00 97.75 208 SER A C 1
ATOM 1677 O O . SER A 1 208 ? -0.303 2.552 -0.546 1.00 97.75 208 SER A O 1
ATOM 1679 N N . LEU A 1 209 ? 0.377 3.288 -2.569 1.00 98.06 209 LEU A N 1
ATOM 1680 C CA . LEU A 1 209 ? 1.811 3.250 -2.305 1.00 98.06 209 LEU A CA 1
ATOM 1681 C C . LEU A 1 209 ? 2.319 4.686 -2.285 1.00 98.06 209 LEU A C 1
ATOM 1683 O O . LEU A 1 209 ? 2.151 5.401 -3.273 1.00 98.06 209 LEU A O 1
ATOM 1687 N N . THR A 1 210 ? 2.970 5.076 -1.194 1.00 96.94 210 THR A N 1
ATOM 1688 C CA . THR A 1 210 ? 3.654 6.364 -1.076 1.00 96.94 210 THR A CA 1
ATOM 1689 C C . THR A 1 210 ? 5.143 6.128 -0.886 1.00 96.94 210 THR A C 1
ATOM 1691 O O . THR A 1 210 ? 5.537 5.262 -0.108 1.00 96.94 210 THR A O 1
ATOM 1694 N N . VAL A 1 211 ? 5.956 6.901 -1.598 1.00 95.88 211 VAL A N 1
ATOM 1695 C CA . VAL A 1 211 ? 7.414 6.923 -1.469 1.00 95.88 211 VAL A CA 1
ATOM 1696 C C . VAL A 1 211 ? 7.898 8.370 -1.466 1.00 95.88 211 VAL A C 1
ATOM 1698 O O . VAL A 1 211 ? 7.304 9.212 -2.134 1.00 95.88 211 VAL A O 1
ATOM 1701 N N . GLU A 1 212 ? 8.985 8.659 -0.760 1.00 95.12 212 GLU A N 1
ATOM 1702 C CA . GLU A 1 212 ? 9.604 9.988 -0.765 1.00 95.12 212 GLU A CA 1
ATOM 1703 C C . GLU A 1 212 ? 10.777 10.010 -1.757 1.00 95.12 212 GLU A C 1
ATOM 1705 O O . GLU A 1 212 ? 11.658 9.151 -1.703 1.00 95.12 212 GLU A O 1
ATOM 1710 N N . ASP A 1 213 ? 10.785 10.969 -2.685 1.00 94.88 213 ASP A N 1
ATOM 1711 C CA . ASP A 1 213 ? 11.821 11.092 -3.714 1.00 94.88 213 ASP A CA 1
ATOM 1712 C C . ASP A 1 213 ? 13.155 11.620 -3.150 1.00 94.88 213 ASP A C 1
ATOM 1714 O O . ASP A 1 213 ? 13.193 12.495 -2.278 1.00 94.88 213 ASP A O 1
ATOM 1718 N N . THR A 1 214 ? 14.279 11.133 -3.684 1.00 93.94 214 THR A N 1
ATOM 1719 C CA . THR A 1 214 ? 15.618 11.637 -3.340 1.00 93.94 214 THR A CA 1
ATOM 1720 C C . THR A 1 214 ? 16.061 12.768 -4.275 1.00 93.94 214 THR A C 1
ATOM 1722 O O . THR A 1 214 ? 15.493 13.027 -5.333 1.00 93.94 214 THR A O 1
ATOM 1725 N N . ALA A 1 215 ? 17.173 13.428 -3.938 1.00 88.44 215 ALA A N 1
ATOM 1726 C CA . ALA A 1 215 ? 17.806 14.411 -4.825 1.00 88.44 215 ALA A CA 1
ATOM 1727 C C . ALA A 1 215 ? 18.429 13.803 -6.101 1.00 88.44 215 ALA A C 1
ATOM 1729 O O . ALA A 1 215 ? 18.918 14.549 -6.950 1.00 88.44 215 ALA A O 1
ATOM 1730 N N . ASN A 1 216 ? 18.478 12.470 -6.213 1.00 87.44 216 ASN A N 1
ATOM 1731 C CA . ASN A 1 216 ? 19.200 11.763 -7.271 1.00 87.44 216 ASN A CA 1
ATOM 1732 C C . ASN A 1 216 ? 18.307 11.317 -8.439 1.00 87.44 216 ASN A C 1
ATOM 1734 O O . ASN A 1 216 ? 18.836 10.840 -9.453 1.00 87.44 216 ASN A O 1
ATOM 1738 N N . SER A 1 217 ? 16.987 11.487 -8.318 1.00 87.00 217 SER A N 1
ATOM 1739 C CA . SER A 1 217 ? 16.067 11.366 -9.446 1.00 87.00 217 SER A CA 1
ATOM 1740 C C . SER A 1 217 ? 16.458 12.336 -10.549 1.00 87.00 217 SER A C 1
ATOM 1742 O O . SER A 1 217 ? 16.870 13.473 -10.303 1.00 87.00 217 SER A O 1
ATOM 1744 N N . TYR A 1 218 ? 16.393 11.868 -11.790 1.00 83.25 218 TYR A N 1
ATOM 1745 C CA . TYR A 1 218 ? 16.836 12.654 -12.927 1.00 83.25 218 TYR A CA 1
ATOM 1746 C C . TYR A 1 218 ? 16.254 12.133 -14.235 1.00 83.25 218 TYR A C 1
ATOM 1748 O O . TYR A 1 218 ? 16.273 10.933 -14.510 1.00 83.25 218 TYR A O 1
ATOM 1756 N N . GLN A 1 219 ? 15.858 13.067 -15.094 1.00 81.88 219 GLN A N 1
ATOM 1757 C CA . GLN A 1 219 ? 15.430 12.794 -16.455 1.00 81.88 219 GLN A CA 1
ATOM 1758 C C . GLN A 1 219 ? 16.275 13.627 -17.432 1.00 81.88 219 GLN A C 1
ATOM 1760 O O . GLN A 1 219 ? 16.559 14.801 -17.189 1.00 81.88 219 GLN A O 1
ATOM 1765 N N . ASN A 1 220 ? 16.721 12.988 -18.514 1.00 81.12 220 ASN A N 1
ATOM 1766 C CA . ASN A 1 220 ? 17.330 13.629 -19.682 1.00 81.12 220 ASN A CA 1
ATOM 1767 C C . ASN A 1 220 ? 17.086 12.753 -20.904 1.00 81.12 220 ASN A C 1
ATOM 1769 O O . ASN A 1 220 ? 18.013 12.133 -21.418 1.00 81.12 220 ASN A O 1
ATOM 1773 N N . MET A 1 221 ? 15.826 12.627 -21.302 1.00 76.94 221 MET A N 1
ATOM 1774 C CA . MET A 1 221 ? 15.445 11.901 -22.511 1.00 76.94 221 MET A CA 1
ATOM 1775 C C . MET A 1 221 ? 15.152 12.890 -23.630 1.00 76.94 221 MET A C 1
ATOM 1777 O O . MET A 1 221 ? 14.506 13.916 -23.406 1.00 76.94 221 MET A O 1
ATOM 1781 N N . ALA A 1 222 ? 15.591 12.554 -24.842 1.00 73.88 222 ALA A N 1
ATOM 1782 C CA . ALA A 1 222 ? 15.211 13.299 -26.038 1.00 73.88 222 ALA A CA 1
ATOM 1783 C C . ALA A 1 222 ? 13.739 13.058 -26.427 1.00 73.88 222 ALA A C 1
ATOM 1785 O O . ALA A 1 222 ? 13.084 13.970 -26.931 1.00 73.88 222 ALA A O 1
ATOM 1786 N N . ASP A 1 223 ? 13.228 11.846 -26.181 1.00 75.69 223 ASP A N 1
ATOM 1787 C CA . ASP A 1 223 ? 11.815 11.485 -26.328 1.00 75.69 223 ASP A CA 1
ATOM 1788 C C . ASP A 1 223 ? 11.159 11.406 -24.949 1.00 75.69 223 ASP A C 1
ATOM 1790 O O . ASP A 1 223 ? 11.562 10.608 -24.105 1.00 75.69 223 ASP A O 1
ATOM 1794 N N . THR A 1 224 ? 10.149 12.242 -24.723 1.00 79.25 224 THR A N 1
ATOM 1795 C CA . THR A 1 224 ? 9.448 12.327 -23.441 1.00 79.25 224 THR A CA 1
ATOM 1796 C C . THR A 1 224 ? 8.149 11.524 -23.396 1.00 79.25 224 THR A C 1
ATOM 1798 O O . THR A 1 224 ? 7.440 11.584 -22.396 1.00 79.25 224 THR A O 1
ATOM 1801 N N . THR A 1 225 ? 7.805 10.790 -24.459 1.00 83.69 225 THR A N 1
ATOM 1802 C CA . THR A 1 225 ? 6.501 10.114 -24.595 1.00 83.69 225 THR A CA 1
ATOM 1803 C C . THR A 1 225 ? 6.288 9.024 -23.542 1.00 83.69 225 THR A C 1
ATOM 1805 O O . THR A 1 225 ? 5.164 8.827 -23.089 1.00 83.69 225 THR A O 1
ATOM 1808 N N . ASN A 1 226 ? 7.364 8.350 -23.123 1.00 89.50 226 ASN A N 1
ATOM 1809 C CA . ASN A 1 226 ? 7.331 7.271 -22.129 1.00 89.50 226 ASN A CA 1
ATOM 1810 C C . ASN A 1 226 ? 8.103 7.618 -20.845 1.00 89.50 226 ASN A C 1
ATOM 1812 O O . ASN A 1 226 ? 8.472 6.730 -20.080 1.00 89.50 226 ASN A O 1
ATOM 1816 N N . CYS A 1 227 ? 8.308 8.915 -20.586 1.00 90.56 227 CYS A N 1
ATOM 1817 C CA . CYS A 1 227 ? 8.903 9.401 -19.345 1.00 90.56 227 CYS A CA 1
ATOM 1818 C C . CYS A 1 227 ? 7.893 9.326 -18.203 1.00 90.56 227 CYS A C 1
ATOM 1820 O O . CYS A 1 227 ? 7.256 10.314 -17.843 1.00 90.56 227 CYS A O 1
ATOM 1822 N N . PHE A 1 228 ? 7.729 8.128 -17.657 1.00 94.75 228 PHE A N 1
ATOM 1823 C CA . PHE A 1 228 ? 6.942 7.913 -16.457 1.00 94.75 228 PHE A CA 1
ATOM 1824 C C . PHE A 1 228 ? 7.474 6.749 -15.621 1.00 94.75 228 PHE A C 1
ATOM 1826 O O . PHE A 1 228 ? 8.340 5.999 -16.074 1.00 94.75 228 PHE A O 1
ATOM 1833 N N . HIS A 1 229 ? 6.936 6.585 -14.414 1.00 97.44 229 HIS A N 1
ATOM 1834 C CA . HIS A 1 229 ? 7.105 5.391 -13.586 1.00 97.44 229 HIS A CA 1
ATOM 1835 C C . HIS A 1 229 ? 5.747 4.889 -13.099 1.00 97.44 229 HIS A C 1
ATOM 1837 O O . HIS A 1 229 ? 4.863 5.688 -12.771 1.00 97.44 229 HIS A O 1
ATOM 1843 N N . ALA A 1 230 ? 5.590 3.568 -13.053 1.00 98.25 230 ALA A N 1
ATOM 1844 C CA . ALA A 1 230 ? 4.354 2.927 -12.624 1.00 98.25 230 ALA A CA 1
ATOM 1845 C C . ALA A 1 230 ? 4.612 1.780 -11.644 1.00 98.25 230 ALA A C 1
ATOM 1847 O O . ALA A 1 230 ? 5.700 1.199 -11.600 1.00 98.25 230 ALA A O 1
ATOM 1848 N N . VAL A 1 231 ? 3.573 1.458 -10.874 1.00 98.69 231 VAL A N 1
ATOM 1849 C CA . VAL A 1 231 ? 3.575 0.390 -9.876 1.00 98.69 231 VAL A CA 1
ATOM 1850 C C . VAL A 1 231 ? 2.994 -0.861 -10.512 1.00 98.69 231 VAL A C 1
ATOM 1852 O O . VAL A 1 231 ? 1.887 -0.829 -11.050 1.00 98.69 231 VAL A O 1
ATOM 1855 N N . VAL A 1 232 ? 3.725 -1.962 -10.412 1.00 98.69 232 VAL A N 1
ATOM 1856 C CA . VAL A 1 232 ? 3.339 -3.279 -10.928 1.00 98.69 232 VAL A CA 1
ATOM 1857 C C . VAL A 1 232 ? 3.388 -4.315 -9.809 1.00 98.69 232 VAL A C 1
ATOM 1859 O O . VAL A 1 232 ? 3.986 -4.082 -8.755 1.00 98.69 232 VAL A O 1
ATOM 1862 N N . GLN A 1 233 ? 2.755 -5.467 -10.020 1.00 97.88 233 GLN A N 1
ATOM 1863 C CA . GLN A 1 233 ? 2.822 -6.561 -9.058 1.00 97.88 233 GLN A CA 1
ATOM 1864 C C . GLN A 1 233 ? 4.146 -7.305 -9.197 1.00 97.88 233 GLN A C 1
ATOM 1866 O O . GLN A 1 233 ? 4.496 -7.743 -10.290 1.00 97.88 233 GLN A O 1
ATOM 1871 N N . THR A 1 234 ? 4.841 -7.524 -8.087 1.00 97.88 234 THR A N 1
ATOM 1872 C CA . THR A 1 234 ? 6.027 -8.387 -8.075 1.00 97.88 234 THR A CA 1
ATOM 1873 C C . THR A 1 234 ? 5.612 -9.829 -7.789 1.00 97.88 234 THR A C 1
ATOM 1875 O O . THR A 1 234 ? 4.831 -10.098 -6.870 1.00 97.88 234 THR A O 1
ATOM 1878 N N . GLN A 1 235 ? 6.113 -10.772 -8.584 1.00 96.50 235 GLN A N 1
ATOM 1879 C CA . GLN A 1 235 ? 5.922 -12.204 -8.369 1.00 96.50 235 GLN A CA 1
ATOM 1880 C C . GLN A 1 235 ? 6.686 -12.676 -7.120 1.00 96.50 235 GLN A C 1
ATOM 1882 O O . GLN A 1 235 ? 7.371 -11.910 -6.443 1.00 96.50 235 GLN A O 1
ATOM 1887 N N . ALA A 1 236 ? 6.543 -13.949 -6.754 1.00 94.69 236 ALA A N 1
ATOM 1888 C CA . ALA A 1 236 ? 7.279 -14.492 -5.617 1.00 94.69 236 ALA A CA 1
ATOM 1889 C C . ALA A 1 236 ? 8.790 -14.526 -5.911 1.00 94.69 236 ALA A C 1
ATOM 1891 O O . ALA A 1 236 ? 9.238 -15.337 -6.718 1.00 94.69 236 ALA A O 1
ATOM 1892 N N . THR A 1 237 ? 9.544 -13.668 -5.228 1.00 93.75 237 THR A N 1
ATOM 1893 C CA . THR A 1 237 ? 11.010 -13.620 -5.235 1.00 93.75 237 THR A CA 1
ATOM 1894 C C . THR A 1 237 ? 11.622 -14.821 -4.515 1.00 93.75 237 THR A C 1
ATOM 1896 O O . THR A 1 237 ? 10.955 -15.521 -3.742 1.00 93.75 237 THR A O 1
ATOM 1899 N N . ALA A 1 238 ? 12.913 -15.070 -4.747 1.00 91.56 238 ALA A N 1
ATOM 1900 C CA . ALA A 1 238 ? 13.626 -16.183 -4.110 1.00 91.56 238 ALA A CA 1
ATOM 1901 C C . ALA A 1 238 ? 13.741 -16.033 -2.579 1.00 91.56 238 ALA A C 1
ATOM 1903 O O . ALA A 1 238 ? 13.832 -17.031 -1.857 1.00 91.56 238 ALA A O 1
ATOM 1904 N N . SER A 1 239 ? 13.727 -14.793 -2.087 1.00 96.81 239 SER A N 1
ATOM 1905 C CA . SER A 1 239 ? 13.780 -14.433 -0.671 1.00 96.81 239 SER A CA 1
ATOM 1906 C C . SER A 1 239 ? 12.774 -13.324 -0.366 1.00 96.81 239 SER A C 1
ATOM 1908 O O . SER A 1 239 ? 12.463 -12.506 -1.228 1.00 96.81 239 SER A O 1
ATOM 1910 N N . ASN A 1 240 ? 12.277 -13.287 0.872 1.00 97.44 240 ASN A N 1
ATOM 1911 C CA . ASN A 1 240 ? 11.478 -12.162 1.367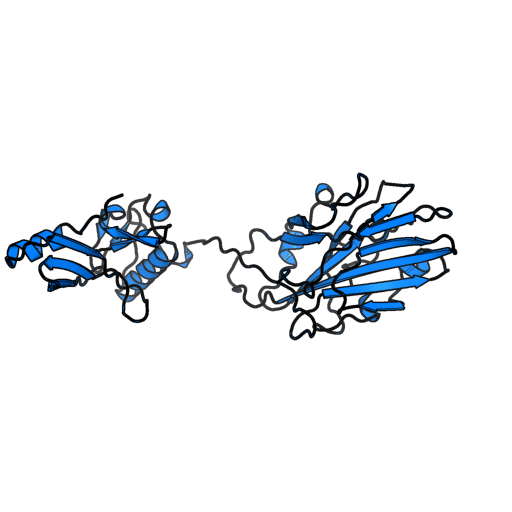 1.00 97.44 240 ASN A CA 1
ATOM 1912 C C . ASN A 1 240 ? 12.325 -11.126 2.129 1.00 97.44 240 ASN A C 1
ATOM 1914 O O . ASN A 1 240 ? 11.784 -10.115 2.546 1.00 97.44 240 ASN A O 1
ATOM 1918 N N . THR A 1 241 ? 13.612 -11.397 2.352 1.00 97.25 241 THR A N 1
ATOM 1919 C CA . THR A 1 241 ? 14.527 -10.582 3.177 1.00 97.25 241 THR A CA 1
ATOM 1920 C C . THR A 1 241 ? 15.853 -10.316 2.459 1.00 97.25 241 THR A C 1
ATOM 1922 O O . THR A 1 241 ? 16.880 -10.174 3.107 1.00 97.25 241 THR A O 1
ATOM 1925 N N . ALA A 1 242 ? 15.872 -10.469 1.134 1.00 96.81 242 ALA A N 1
ATOM 1926 C CA . ALA A 1 242 ? 17.018 -10.145 0.294 1.00 96.81 242 ALA A CA 1
ATOM 1927 C C . ALA A 1 242 ? 16.559 -10.007 -1.160 1.00 96.81 242 ALA A C 1
ATOM 1929 O O . ALA A 1 242 ? 15.680 -10.766 -1.586 1.00 96.81 242 ALA A O 1
ATOM 1930 N N . VAL A 1 243 ? 17.186 -9.116 -1.924 1.00 97.75 243 VAL A N 1
ATOM 1931 C CA . VAL A 1 243 ? 16.971 -9.001 -3.374 1.00 97.75 243 VAL A CA 1
ATOM 1932 C C . VAL A 1 243 ? 18.124 -9.659 -4.127 1.00 97.75 243 VAL A C 1
ATOM 1934 O O . VAL A 1 243 ? 19.300 -9.374 -3.909 1.00 97.75 243 VAL A O 1
ATOM 1937 N N . GLY A 1 244 ? 17.794 -10.563 -5.046 1.00 98.00 244 GLY A N 1
ATOM 1938 C CA . GLY A 1 244 ? 18.747 -11.273 -5.887 1.00 98.00 244 GLY A CA 1
ATOM 1939 C C . GLY A 1 244 ? 18.683 -10.855 -7.354 1.00 98.00 244 GLY A C 1
ATOM 1940 O O . GLY A 1 244 ? 17.695 -10.324 -7.859 1.00 98.00 244 GLY A O 1
ATOM 1941 N N . THR A 1 245 ? 19.737 -11.179 -8.104 1.00 98.38 245 THR A N 1
ATOM 1942 C CA . THR A 1 245 ? 19.736 -10.985 -9.563 1.00 98.38 245 THR A CA 1
ATOM 1943 C C . THR A 1 245 ? 18.642 -11.797 -10.252 1.00 98.38 245 THR A C 1
ATOM 1945 O O . THR A 1 245 ? 18.079 -11.329 -11.234 1.00 98.38 245 THR A O 1
ATOM 1948 N N . ALA A 1 246 ? 18.303 -12.974 -9.722 1.00 98.00 246 ALA A N 1
ATOM 1949 C CA . ALA A 1 246 ? 17.242 -13.834 -10.248 1.00 98.00 246 ALA A CA 1
ATOM 1950 C C . ALA A 1 246 ? 15.822 -13.259 -10.071 1.00 98.00 246 ALA A C 1
ATOM 1952 O O . ALA A 1 246 ? 14.871 -13.842 -10.571 1.00 98.00 246 ALA A O 1
ATOM 1953 N N . ASP A 1 247 ? 15.666 -12.129 -9.372 1.00 98.25 247 ASP A N 1
ATOM 1954 C CA . ASP A 1 247 ? 14.368 -11.469 -9.202 1.00 98.25 247 ASP A CA 1
ATOM 1955 C C . ASP A 1 247 ? 14.066 -10.444 -10.319 1.00 98.25 247 ASP A C 1
ATOM 1957 O O . ASP A 1 247 ? 13.044 -9.761 -10.287 1.00 98.25 247 ASP A O 1
ATOM 1961 N N . TYR A 1 248 ? 14.952 -10.301 -11.312 1.00 98.38 248 TYR A N 1
ATOM 1962 C CA . TYR A 1 248 ? 14.877 -9.247 -12.329 1.00 98.38 248 TYR A CA 1
ATOM 1963 C C . TYR A 1 248 ? 13.635 -9.332 -13.231 1.00 98.38 248 TYR A C 1
ATOM 1965 O O . TYR A 1 248 ? 12.992 -8.312 -13.499 1.00 98.38 248 TYR A O 1
ATOM 1973 N N . ASP A 1 249 ? 13.275 -10.524 -13.704 1.00 97.56 249 ASP A N 1
ATOM 1974 C CA . ASP A 1 249 ? 12.090 -10.745 -14.544 1.00 97.56 249 ASP A CA 1
ATOM 1975 C C . ASP A 1 249 ? 10.791 -10.943 -13.747 1.00 97.56 249 ASP A C 1
ATOM 1977 O O . ASP A 1 249 ? 9.714 -11.036 -14.334 1.00 97.56 249 ASP A O 1
ATOM 1981 N N . LEU A 1 250 ? 10.877 -10.935 -12.414 1.00 97.88 250 LEU A N 1
ATOM 1982 C CA . LEU A 1 250 ? 9.747 -11.144 -11.510 1.00 97.88 250 LEU A CA 1
ATOM 1983 C C . LEU A 1 250 ? 8.974 -9.856 -11.193 1.00 97.88 250 LEU A C 1
ATOM 1985 O O . LEU A 1 250 ? 7.962 -9.907 -10.494 1.00 97.88 250 LEU A O 1
ATOM 1989 N N . VAL A 1 251 ? 9.425 -8.699 -11.682 1.00 98.19 251 VAL A N 1
ATOM 1990 C CA . VAL A 1 251 ? 8.765 -7.406 -11.452 1.00 98.19 251 VAL A CA 1
ATOM 1991 C C . VAL A 1 251 ? 7.744 -7.134 -12.563 1.00 98.19 251 VAL A C 1
ATOM 1993 O O . VAL A 1 251 ? 8.072 -6.644 -13.647 1.00 98.19 251 VAL A O 1
ATOM 1996 N N . GLY A 1 252 ? 6.483 -7.451 -12.282 1.00 97.56 252 GLY A N 1
ATOM 1997 C CA . GLY A 1 252 ? 5.380 -7.485 -13.241 1.00 97.56 252 GLY A CA 1
ATOM 1998 C C . GLY A 1 252 ? 4.853 -8.906 -13.462 1.00 97.56 252 GLY A C 1
ATOM 1999 O O . GLY A 1 252 ? 5.528 -9.897 -13.201 1.00 97.56 252 GLY A O 1
ATOM 2000 N N . ASP A 1 253 ? 3.619 -9.021 -13.945 1.00 96.19 253 ASP A N 1
ATOM 2001 C CA . ASP A 1 253 ? 3.023 -10.276 -14.432 1.00 96.19 253 ASP A CA 1
ATOM 2002 C C . ASP A 1 253 ? 3.395 -10.587 -15.895 1.00 96.19 253 ASP A C 1
ATOM 2004 O O . ASP A 1 253 ? 3.189 -11.705 -16.372 1.00 96.19 253 ASP A O 1
ATOM 2008 N N . ALA A 1 254 ? 3.965 -9.606 -16.594 1.00 96.69 254 ALA A N 1
ATOM 2009 C CA . ALA A 1 254 ? 4.514 -9.723 -17.933 1.00 96.69 254 ALA A CA 1
ATOM 2010 C C . ALA A 1 254 ? 5.760 -8.838 -18.093 1.00 96.69 254 ALA A C 1
ATOM 2012 O O . ALA A 1 254 ? 5.929 -7.821 -17.413 1.00 96.69 254 ALA A O 1
ATOM 2013 N N . ILE A 1 255 ? 6.633 -9.216 -19.029 1.00 95.88 255 ILE A N 1
ATOM 2014 C CA . ILE A 1 255 ? 7.785 -8.390 -19.406 1.00 95.88 255 ILE A CA 1
ATOM 2015 C C . ILE A 1 255 ? 7.314 -7.133 -20.136 1.00 95.88 255 ILE A C 1
ATOM 2017 O O . ILE A 1 255 ? 7.661 -6.034 -19.708 1.00 95.88 255 ILE A O 1
ATOM 2021 N N . ASP A 1 256 ? 6.460 -7.293 -21.148 1.00 96.56 256 ASP A N 1
ATOM 2022 C CA . ASP A 1 256 ? 5.865 -6.183 -21.892 1.00 96.56 256 ASP A CA 1
ATOM 2023 C C . ASP A 1 256 ? 4.472 -5.875 -21.357 1.00 96.56 256 ASP A C 1
ATOM 2025 O O . ASP A 1 256 ? 3.639 -6.774 -21.222 1.00 96.56 256 ASP A O 1
ATOM 2029 N N . ASN A 1 257 ? 4.192 -4.593 -21.145 1.00 96.75 257 ASN A N 1
ATOM 2030 C CA . ASN A 1 257 ? 2.908 -4.077 -20.680 1.00 96.75 257 ASN A CA 1
ATOM 2031 C C . ASN A 1 257 ? 2.360 -4.851 -19.464 1.00 96.75 257 ASN A C 1
ATOM 2033 O O . ASN A 1 257 ? 1.228 -5.345 -19.531 1.00 96.75 257 ASN A O 1
ATOM 2037 N N . PRO A 1 258 ? 3.146 -4.989 -18.373 1.00 98.00 258 PRO A N 1
ATOM 2038 C CA . PRO A 1 258 ? 2.635 -5.559 -17.134 1.00 98.00 258 PRO A CA 1
ATOM 2039 C C . PRO A 1 258 ? 1.385 -4.814 -16.676 1.00 98.00 258 PRO A C 1
ATOM 2041 O O . PRO A 1 258 ? 1.217 -3.615 -16.911 1.00 98.00 258 PRO A O 1
ATOM 2044 N N . THR A 1 259 ? 0.520 -5.528 -15.973 1.00 98.38 259 THR A N 1
ATOM 2045 C CA . THR A 1 259 ? -0.640 -4.931 -15.332 1.00 98.38 259 THR A CA 1
ATOM 2046 C C . THR A 1 259 ? -0.176 -3.910 -14.286 1.00 98.38 259 THR A C 1
ATOM 2048 O O . THR A 1 259 ? 0.693 -4.205 -13.464 1.00 98.38 259 THR A O 1
ATOM 2051 N N . GLU A 1 260 ? -0.761 -2.710 -14.306 1.00 98.44 260 GLU A N 1
ATOM 2052 C CA . GLU A 1 260 ? -0.435 -1.605 -13.394 1.00 98.44 260 GLU A CA 1
ATOM 2053 C C . GLU A 1 260 ? -1.445 -1.502 -12.241 1.00 98.44 260 GLU A C 1
ATOM 2055 O O . GLU A 1 260 ? -2.629 -1.819 -12.392 1.00 98.44 260 GLU A O 1
ATOM 2060 N N . ALA A 1 261 ? -0.977 -1.041 -11.077 1.00 98.19 261 ALA A N 1
ATOM 2061 C CA . ALA A 1 261 ? -1.793 -0.889 -9.868 1.00 98.19 261 ALA A CA 1
ATOM 2062 C C . ALA A 1 261 ? -2.796 0.273 -9.942 1.00 98.19 261 ALA A C 1
ATOM 2064 O O . ALA A 1 261 ? -3.670 0.376 -9.083 1.00 98.19 261 ALA A O 1
ATOM 2065 N N . HIS A 1 262 ? -2.634 1.164 -10.917 1.00 97.06 262 HIS A N 1
ATOM 2066 C CA . HIS A 1 262 ? -3.341 2.434 -11.063 1.00 97.06 262 HIS A CA 1
ATOM 2067 C C . HIS A 1 262 ? -3.750 2.659 -12.518 1.00 97.06 262 HIS A C 1
ATOM 2069 O O . HIS A 1 262 ? -3.338 1.917 -13.415 1.00 97.06 262 HIS A O 1
ATOM 2075 N N . ASP A 1 263 ? -4.588 3.663 -12.763 1.00 95.94 263 ASP A N 1
ATOM 2076 C CA . ASP A 1 263 ? -4.985 3.996 -14.126 1.00 95.94 263 ASP A CA 1
ATOM 2077 C C . ASP A 1 263 ? -3.841 4.727 -14.846 1.00 95.94 263 ASP A C 1
ATOM 2079 O O . ASP A 1 263 ? -3.103 5.497 -14.243 1.00 95.94 263 ASP A O 1
ATOM 2083 N N . ALA A 1 264 ? -3.691 4.548 -16.162 1.00 90.94 264 ALA A N 1
ATOM 2084 C CA . ALA A 1 264 ? -2.548 5.102 -16.907 1.00 90.94 264 ALA A CA 1
ATOM 2085 C C . ALA A 1 264 ? -2.389 6.639 -16.798 1.00 90.94 264 ALA A C 1
ATOM 2087 O O . ALA A 1 264 ? -1.305 7.164 -17.035 1.00 90.94 264 ALA A O 1
ATOM 2088 N N . GLY A 1 265 ? -3.457 7.367 -16.447 1.00 92.44 265 GLY A N 1
ATOM 2089 C CA . GLY A 1 265 ? -3.413 8.812 -16.182 1.00 92.44 265 GLY A CA 1
ATOM 2090 C C . GLY A 1 265 ? -2.856 9.199 -14.804 1.00 92.44 265 GLY A C 1
ATOM 2091 O O . GLY A 1 265 ? -2.688 10.385 -14.545 1.00 92.44 265 GLY A O 1
ATOM 2092 N N . GLU A 1 266 ? -2.586 8.221 -13.941 1.00 94.50 266 GLU A N 1
ATOM 2093 C CA . GLU A 1 266 ? -2.098 8.369 -12.561 1.00 94.50 266 GLU A CA 1
ATOM 2094 C C . GLU A 1 266 ? -0.645 7.892 -12.404 1.00 94.50 266 GLU A C 1
ATOM 2096 O O . GLU A 1 266 ? -0.108 7.847 -11.297 1.00 94.50 266 GLU A O 1
ATOM 2101 N N . ARG A 1 267 ? 0.012 7.541 -13.516 1.00 96.19 267 ARG A N 1
ATOM 2102 C CA . ARG A 1 267 ? 1.451 7.261 -13.551 1.00 96.19 267 ARG A CA 1
ATOM 2103 C C . ARG A 1 267 ? 2.231 8.485 -13.070 1.00 96.19 267 ARG A C 1
ATOM 2105 O O . ARG A 1 267 ? 1.811 9.624 -13.281 1.00 96.19 267 ARG A O 1
ATOM 2112 N N . LEU A 1 268 ? 3.409 8.261 -12.486 1.00 95.69 268 LEU A N 1
ATOM 2113 C CA . LEU A 1 268 ? 4.317 9.365 -12.180 1.00 95.69 268 LEU A CA 1
ATOM 2114 C C . LEU A 1 268 ? 4.897 9.881 -13.497 1.00 95.69 268 LEU A C 1
ATOM 2116 O O . LEU A 1 268 ? 5.803 9.252 -14.030 1.00 95.69 268 LEU A O 1
ATOM 2120 N N . ASP A 1 269 ? 4.384 10.993 -14.014 1.00 93.81 269 ASP A N 1
ATOM 2121 C CA . ASP A 1 269 ? 4.907 11.653 -15.213 1.00 93.81 269 ASP A CA 1
ATOM 2122 C C . ASP A 1 269 ? 6.191 12.432 -14.885 1.00 93.81 269 ASP A C 1
ATOM 2124 O O . ASP A 1 269 ? 6.173 13.380 -14.098 1.00 93.81 269 ASP A O 1
ATOM 2128 N N . THR A 1 270 ? 7.307 12.031 -15.496 1.00 91.44 270 THR A N 1
ATOM 2129 C CA . THR A 1 270 ? 8.624 12.669 -15.340 1.00 91.44 270 THR A CA 1
ATOM 2130 C C . THR A 1 270 ? 9.026 13.507 -16.559 1.00 91.44 270 THR A C 1
ATOM 2132 O O . THR A 1 270 ? 10.126 14.065 -16.591 1.00 91.44 270 THR A O 1
ATOM 2135 N N . SER A 1 271 ? 8.147 13.651 -17.561 1.00 88.12 271 SER A N 1
ATOM 2136 C CA . SER A 1 271 ? 8.415 14.409 -18.794 1.00 88.12 271 SER A CA 1
ATOM 2137 C C . SER A 1 271 ? 8.661 15.904 -18.552 1.00 88.12 271 SER A C 1
ATOM 2139 O O . SER A 1 271 ? 9.445 16.532 -19.265 1.00 88.12 271 SER A O 1
ATOM 2141 N N . GLY A 1 272 ? 8.014 16.476 -17.530 1.00 84.62 272 GLY A N 1
ATOM 2142 C CA . GLY A 1 272 ? 8.169 17.872 -17.108 1.00 84.62 272 GLY A CA 1
ATOM 2143 C C . GLY A 1 272 ? 9.287 18.110 -16.086 1.00 84.62 272 GLY A C 1
ATOM 2144 O O . GLY A 1 272 ? 9.485 19.249 -15.660 1.00 84.62 272 GLY A O 1
ATOM 2145 N N . GLY A 1 273 ? 9.999 17.053 -15.689 1.00 85.44 273 GLY A N 1
ATOM 2146 C CA . GLY A 1 273 ? 10.947 17.041 -14.580 1.00 85.44 273 GLY A CA 1
ATOM 2147 C C . GLY A 1 273 ? 10.582 15.995 -13.527 1.00 85.44 273 GLY A C 1
ATOM 2148 O O . GLY A 1 273 ? 9.489 15.439 -13.527 1.00 85.44 273 GLY A O 1
ATOM 2149 N N . VAL A 1 274 ? 11.522 15.721 -12.628 1.00 88.31 274 VAL A N 1
ATOM 2150 C CA . VAL A 1 274 ? 11.328 14.793 -11.505 1.00 88.31 274 VAL A CA 1
ATOM 2151 C C . VAL A 1 274 ? 10.788 15.526 -10.266 1.00 88.31 274 VAL A C 1
ATOM 2153 O O . VAL A 1 274 ? 11.009 16.737 -10.162 1.00 88.31 274 VAL A O 1
ATOM 2156 N N . PRO A 1 275 ? 10.113 14.832 -9.327 1.00 88.62 275 PRO A N 1
ATOM 2157 C CA . PRO A 1 275 ? 9.521 15.447 -8.132 1.00 88.62 275 PRO A CA 1
ATOM 2158 C C . PRO A 1 275 ? 10.516 16.273 -7.306 1.00 88.62 275 PRO A C 1
ATOM 2160 O O . PRO A 1 275 ? 10.225 17.420 -6.958 1.00 88.62 275 PRO A O 1
ATOM 2163 N N . GLY A 1 276 ? 11.712 15.727 -7.065 1.00 85.25 276 GLY A N 1
ATOM 2164 C CA . GLY A 1 276 ? 12.777 16.364 -6.296 1.00 85.25 276 GLY A CA 1
ATOM 2165 C C . GLY A 1 276 ? 12.811 15.915 -4.833 1.00 85.25 276 GLY A C 1
ATOM 2166 O O . GLY A 1 276 ? 11.865 15.342 -4.310 1.00 85.25 276 GLY A O 1
ATOM 2167 N N . ALA A 1 277 ? 13.930 16.190 -4.161 1.00 91.19 277 ALA A N 1
ATOM 2168 C CA . ALA A 1 277 ? 14.209 15.665 -2.824 1.00 91.19 277 ALA A CA 1
ATOM 2169 C C . ALA A 1 277 ? 13.137 16.020 -1.778 1.00 91.19 277 ALA A C 1
ATOM 2171 O O . ALA A 1 277 ? 12.810 17.198 -1.606 1.00 91.19 277 ALA A O 1
ATOM 2172 N N . GLY A 1 278 ? 12.680 15.018 -1.023 1.00 88.62 278 GLY A N 1
ATOM 2173 C CA . GLY A 1 278 ? 11.712 15.186 0.064 1.00 88.62 278 GLY A CA 1
ATOM 2174 C C . GLY A 1 278 ? 10.265 15.342 -0.407 1.00 88.62 278 GLY A C 1
ATOM 2175 O O . GLY A 1 278 ? 9.422 15.814 0.354 1.00 88.62 278 GLY A O 1
ATOM 2176 N N . VAL A 1 279 ? 9.983 15.041 -1.678 1.00 93.38 279 VAL A N 1
ATOM 2177 C CA . VAL A 1 279 ? 8.630 15.099 -2.236 1.00 93.38 279 VAL A CA 1
ATOM 2178 C C . VAL A 1 279 ? 8.002 13.714 -2.196 1.00 93.38 279 VAL A C 1
ATOM 2180 O O . VAL A 1 279 ? 8.516 12.778 -2.808 1.00 93.38 279 VAL A O 1
ATOM 2183 N N . ASP A 1 280 ? 6.857 13.610 -1.526 1.00 95.12 280 ASP A N 1
ATOM 2184 C CA . ASP A 1 280 ? 6.036 12.404 -1.536 1.00 95.12 280 ASP A CA 1
ATOM 2185 C C . ASP A 1 280 ? 5.403 12.186 -2.915 1.00 95.12 280 ASP A C 1
ATOM 2187 O O . ASP A 1 280 ? 4.662 13.029 -3.433 1.00 95.12 280 ASP A O 1
ATOM 2191 N N . VAL A 1 281 ? 5.643 11.010 -3.482 1.00 95.81 281 VAL A N 1
ATOM 2192 C CA . VAL A 1 281 ? 4.949 10.482 -4.654 1.00 95.81 281 VAL A CA 1
ATOM 2193 C C . VAL A 1 281 ? 3.988 9.408 -4.181 1.00 95.81 281 VAL A C 1
ATOM 2195 O O . VAL A 1 281 ? 4.392 8.458 -3.515 1.00 95.81 281 VAL A O 1
ATOM 2198 N N . THR A 1 282 ? 2.710 9.552 -4.527 1.00 97.19 282 THR A N 1
ATOM 2199 C CA . THR A 1 282 ? 1.666 8.593 -4.154 1.00 97.19 282 THR A CA 1
ATOM 2200 C C . THR A 1 282 ? 0.963 8.065 -5.392 1.00 97.19 282 THR A C 1
ATOM 2202 O O . THR A 1 282 ? 0.503 8.849 -6.219 1.00 97.19 282 THR A O 1
ATOM 2205 N N . TRP A 1 283 ? 0.842 6.743 -5.476 1.00 98.19 283 TRP A N 1
ATOM 2206 C CA . TRP A 1 283 ? -0.039 6.064 -6.419 1.00 98.19 283 TRP A CA 1
ATOM 2207 C C . TRP A 1 283 ? -1.238 5.507 -5.667 1.00 98.19 283 TRP A C 1
ATOM 2209 O O . TRP A 1 283 ? -1.090 4.585 -4.860 1.00 98.19 283 TRP A O 1
ATOM 2219 N N . ASP A 1 284 ? -2.417 6.049 -5.948 1.00 98.12 284 ASP A N 1
ATOM 2220 C CA . ASP A 1 284 ? -3.675 5.476 -5.485 1.00 98.12 284 ASP A CA 1
ATOM 2221 C C . ASP A 1 284 ? -4.004 4.232 -6.313 1.00 98.12 284 ASP A C 1
ATOM 2223 O O . ASP A 1 284 ? -3.851 4.214 -7.533 1.00 98.12 284 ASP A O 1
ATOM 2227 N N . PHE A 1 285 ? -4.410 3.152 -5.649 1.00 98.50 285 PHE A N 1
ATOM 2228 C CA . PHE A 1 285 ? -4.653 1.890 -6.335 1.00 98.50 285 PHE A CA 1
ATOM 2229 C C . PHE A 1 285 ? -6.066 1.826 -6.903 1.00 98.50 285 PHE A C 1
ATOM 2231 O O . PHE A 1 285 ? -7.058 2.063 -6.206 1.00 98.50 285 PHE A O 1
ATOM 2238 N N . ASN A 1 286 ? -6.158 1.393 -8.157 1.00 98.00 286 ASN A N 1
ATOM 2239 C CA . ASN A 1 286 ? -7.413 0.983 -8.764 1.00 98.00 286 ASN A CA 1
ATOM 2240 C C . ASN A 1 286 ? -7.841 -0.403 -8.236 1.00 98.00 286 ASN A C 1
ATOM 2242 O O . ASN A 1 286 ? -7.206 -1.010 -7.368 1.00 98.00 286 ASN A O 1
ATOM 2246 N N . ALA A 1 287 ? -8.943 -0.940 -8.766 1.00 97.69 287 ALA A N 1
ATOM 2247 C CA . ALA A 1 287 ? -9.461 -2.240 -8.334 1.00 97.69 287 ALA A CA 1
ATOM 2248 C C . ALA A 1 287 ? -8.441 -3.386 -8.497 1.00 97.69 287 ALA A C 1
ATOM 2250 O O . ALA A 1 287 ? -8.443 -4.326 -7.699 1.00 97.69 287 ALA A O 1
ATOM 2251 N N . THR A 1 288 ? -7.567 -3.299 -9.502 1.00 97.75 288 THR A N 1
ATOM 2252 C CA . THR A 1 288 ? -6.514 -4.284 -9.746 1.00 97.75 288 THR A CA 1
ATOM 2253 C C . THR A 1 288 ? -5.421 -4.181 -8.691 1.00 97.75 288 THR A C 1
ATOM 2255 O O . THR A 1 288 ? -5.143 -5.184 -8.036 1.00 97.75 288 THR A O 1
ATOM 2258 N N . GLY A 1 289 ? -4.887 -2.983 -8.433 1.00 98.38 289 GLY A N 1
ATOM 2259 C CA . GLY A 1 289 ? -3.894 -2.771 -7.374 1.00 98.38 289 GLY A CA 1
ATOM 2260 C C . GLY A 1 289 ? -4.408 -3.170 -5.985 1.00 98.38 289 GLY A C 1
ATOM 2261 O O . GLY A 1 289 ? -3.711 -3.846 -5.231 1.00 98.38 289 GLY A O 1
ATOM 2262 N N . ILE A 1 290 ? -5.672 -2.859 -5.664 1.00 98.25 290 ILE A N 1
ATOM 2263 C CA . ILE A 1 290 ? -6.312 -3.287 -4.405 1.00 98.25 290 ILE A CA 1
ATOM 2264 C C . ILE A 1 290 ? -6.356 -4.818 -4.290 1.00 98.25 290 ILE A C 1
ATOM 2266 O O . ILE A 1 290 ? -6.184 -5.360 -3.197 1.00 98.25 290 ILE A O 1
ATOM 2270 N N . SER A 1 291 ? -6.564 -5.534 -5.401 1.00 97.38 291 SER A N 1
ATOM 2271 C CA . SER A 1 291 ? -6.614 -7.002 -5.399 1.00 97.38 291 SER A CA 1
ATOM 2272 C C . SER A 1 291 ? -5.267 -7.668 -5.094 1.00 97.38 291 SER A C 1
ATOM 2274 O O . SER A 1 291 ? -5.242 -8.845 -4.734 1.00 97.38 291 SER A O 1
ATOM 2276 N N . TRP A 1 292 ? -4.158 -6.929 -5.202 1.00 98.19 292 TRP A N 1
ATOM 2277 C CA . TRP A 1 292 ? -2.814 -7.429 -4.906 1.00 98.19 292 TRP A CA 1
ATOM 2278 C C . TRP A 1 292 ? -2.469 -7.394 -3.416 1.00 98.19 292 TRP A C 1
ATOM 2280 O O . TRP A 1 292 ? -1.512 -8.051 -3.002 1.00 98.19 292 TRP A O 1
ATOM 2290 N N . ILE A 1 293 ? -3.240 -6.660 -2.604 1.00 98.00 293 ILE A N 1
ATOM 2291 C CA . ILE A 1 293 ? -3.005 -6.571 -1.162 1.00 98.00 293 ILE A CA 1
ATOM 2292 C C . ILE A 1 293 ? -3.364 -7.900 -0.490 1.00 98.00 293 ILE A C 1
ATOM 2294 O O . ILE A 1 293 ? -4.523 -8.327 -0.460 1.00 98.00 293 ILE A O 1
ATOM 2298 N N . SER A 1 294 ? -2.364 -8.552 0.098 1.00 96.50 294 SER A N 1
ATOM 2299 C CA . SER A 1 294 ? -2.532 -9.823 0.799 1.00 96.50 294 SER A CA 1
ATOM 2300 C C . SER A 1 294 ? -2.962 -9.601 2.246 1.00 96.50 294 SER A C 1
ATOM 2302 O O . SER A 1 294 ? -2.238 -9.000 3.030 1.00 96.50 294 SER A O 1
ATOM 2304 N N . LYS A 1 295 ?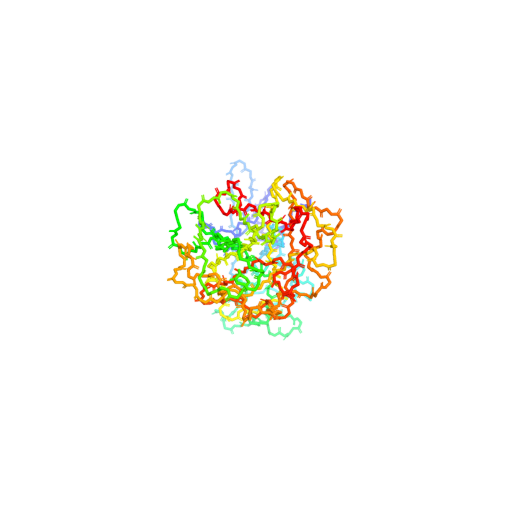 -4.115 -10.138 2.655 1.00 95.19 295 LYS A N 1
ATOM 2305 C CA . LYS A 1 295 ? -4.552 -10.072 4.065 1.00 95.19 295 LYS A CA 1
ATOM 2306 C C . LYS A 1 295 ? -3.896 -11.122 4.965 1.00 95.19 295 LYS A C 1
ATOM 2308 O O . LYS A 1 295 ? -3.946 -11.008 6.178 1.00 95.19 295 LYS A O 1
ATOM 2313 N N . THR A 1 296 ? -3.265 -12.138 4.377 1.00 93.81 296 THR A N 1
ATOM 2314 C CA . THR A 1 296 ? -2.735 -13.306 5.103 1.00 93.81 296 THR A CA 1
ATOM 2315 C C . THR A 1 296 ? -1.219 -13.454 4.985 1.00 93.81 296 THR A C 1
ATOM 2317 O O . THR A 1 296 ? -0.672 -14.493 5.347 1.00 93.81 296 THR A O 1
ATOM 2320 N N . GLY A 1 297 ? -0.527 -12.475 4.409 1.00 95.06 297 GLY A N 1
ATOM 2321 C CA . GLY A 1 297 ? 0.905 -12.562 4.145 1.00 95.06 297 GLY A CA 1
ATOM 2322 C C . GLY A 1 297 ? 1.429 -11.302 3.479 1.00 95.06 297 GLY A C 1
ATOM 2323 O O . GLY A 1 297 ? 0.867 -10.227 3.656 1.00 95.06 297 GLY A O 1
ATOM 2324 N N . LEU A 1 298 ? 2.486 -11.458 2.683 1.00 97.81 298 LEU A N 1
ATOM 2325 C CA . LEU A 1 298 ? 3.160 -10.324 2.064 1.00 97.81 298 LEU A CA 1
ATOM 2326 C C . LEU A 1 298 ? 2.396 -9.776 0.859 1.00 97.81 298 LEU A C 1
ATOM 2328 O O . LEU A 1 298 ? 2.003 -10.537 -0.033 1.00 97.81 298 LEU A O 1
ATOM 2332 N N . THR A 1 299 ? 2.271 -8.456 0.815 1.00 98.38 299 THR A N 1
ATOM 2333 C CA . THR A 1 299 ? 1.947 -7.694 -0.392 1.00 98.38 299 THR A CA 1
ATOM 2334 C C . THR A 1 299 ? 3.247 -7.390 -1.131 1.00 98.38 299 THR A C 1
ATOM 2336 O O . THR A 1 299 ? 4.211 -6.947 -0.511 1.00 98.38 299 THR A O 1
ATOM 2339 N N . ARG A 1 300 ? 3.290 -7.662 -2.440 1.00 98.38 300 ARG A N 1
ATOM 2340 C CA . ARG A 1 300 ? 4.505 -7.555 -3.261 1.00 98.38 300 ARG A CA 1
ATOM 2341 C C . ARG A 1 300 ? 4.289 -6.573 -4.395 1.00 98.38 300 ARG A C 1
ATOM 2343 O O . ARG A 1 300 ? 3.425 -6.795 -5.244 1.00 98.38 300 ARG A O 1
ATOM 2350 N N . LEU A 1 301 ? 5.077 -5.513 -4.407 1.00 98.62 301 LEU A N 1
ATOM 2351 C CA . LEU A 1 301 ? 4.974 -4.438 -5.378 1.00 98.62 301 LEU A CA 1
ATOM 2352 C C . LEU A 1 301 ? 6.341 -4.186 -6.006 1.00 98.62 301 LEU A C 1
ATOM 2354 O O . LEU A 1 301 ? 7.380 -4.616 -5.499 1.00 98.62 301 LEU A O 1
ATOM 2358 N N . GLY A 1 302 ? 6.332 -3.517 -7.145 1.00 98.31 302 GLY A N 1
ATOM 2359 C CA . GLY A 1 302 ? 7.544 -3.057 -7.791 1.00 98.31 302 GLY A CA 1
ATOM 2360 C C . GLY A 1 302 ? 7.298 -1.811 -8.617 1.00 98.31 302 GLY A C 1
ATOM 2361 O O . GLY A 1 302 ? 6.151 -1.457 -8.892 1.00 98.31 302 GLY A O 1
ATOM 2362 N N . ILE A 1 303 ? 8.382 -1.135 -8.993 1.00 98.56 303 ILE A N 1
ATOM 2363 C CA . ILE A 1 303 ? 8.329 0.107 -9.775 1.00 98.56 303 ILE A CA 1
ATOM 2364 C C . ILE A 1 303 ? 9.180 -0.052 -11.028 1.00 98.56 303 ILE A C 1
ATOM 2366 O O . ILE A 1 303 ? 10.383 -0.335 -10.951 1.00 98.56 303 ILE A O 1
ATOM 2370 N N . ARG A 1 304 ? 8.560 0.178 -12.185 1.00 98.06 304 ARG A N 1
ATOM 2371 C CA . ARG A 1 304 ? 9.212 0.148 -13.502 1.00 98.06 304 ARG A CA 1
ATOM 2372 C C . ARG A 1 304 ? 9.045 1.490 -14.202 1.00 98.06 304 ARG A C 1
ATOM 2374 O O . ARG A 1 304 ? 8.053 2.189 -13.987 1.00 98.06 304 ARG A O 1
ATOM 2381 N N . SER A 1 305 ? 10.029 1.856 -15.017 1.00 96.06 305 SER A N 1
ATOM 2382 C CA . SER A 1 305 ? 9.949 3.042 -15.867 1.00 96.06 305 SER A CA 1
ATOM 2383 C C . SER A 1 305 ? 9.125 2.759 -17.121 1.00 96.06 305 SER A C 1
ATOM 2385 O O . SER A 1 305 ? 8.943 1.607 -17.522 1.00 96.06 305 SER A O 1
ATOM 2387 N N . GLY A 1 306 ? 8.617 3.814 -17.749 1.00 95.75 306 GLY A N 1
ATOM 2388 C CA . GLY A 1 306 ? 7.704 3.697 -18.875 1.00 95.75 306 GLY A CA 1
ATOM 2389 C C . GLY A 1 306 ? 8.316 3.002 -20.077 1.00 95.75 306 GLY A C 1
ATOM 2390 O O . GLY A 1 306 ? 7.672 2.130 -20.642 1.00 95.75 306 GLY A O 1
ATOM 2391 N N . GLU A 1 307 ? 9.576 3.289 -20.406 1.00 94.00 307 GLU A N 1
ATOM 2392 C CA . GLU A 1 307 ? 10.275 2.628 -21.512 1.00 94.00 307 GLU A CA 1
ATOM 2393 C C . GLU A 1 307 ? 10.401 1.114 -21.296 1.00 94.00 307 GLU A C 1
ATOM 2395 O O . GLU A 1 307 ? 10.269 0.346 -22.248 1.00 94.00 307 GLU A O 1
ATOM 2400 N N . ASP A 1 308 ? 10.626 0.690 -20.047 1.00 96.81 308 ASP A N 1
ATOM 2401 C CA . ASP A 1 308 ? 10.668 -0.718 -19.647 1.00 96.81 308 ASP A CA 1
ATOM 2402 C C . ASP A 1 308 ? 9.268 -1.354 -19.691 1.00 96.81 308 ASP A C 1
ATOM 2404 O O . ASP A 1 308 ? 9.120 -2.486 -20.136 1.00 96.81 308 ASP A O 1
ATOM 2408 N N . ILE A 1 309 ? 8.220 -0.632 -19.297 1.00 97.38 309 ILE A N 1
ATOM 2409 C CA . ILE A 1 309 ? 6.834 -1.123 -19.360 1.00 97.38 309 ILE A CA 1
ATOM 2410 C C . ILE A 1 309 ? 6.359 -1.279 -20.809 1.00 97.38 309 ILE A C 1
ATOM 2412 O O . ILE A 1 309 ? 5.733 -2.283 -21.137 1.00 97.38 309 ILE A O 1
ATOM 2416 N N . THR A 1 310 ? 6.631 -0.310 -21.682 1.00 95.94 310 THR A N 1
ATOM 2417 C CA . THR A 1 310 ? 6.078 -0.279 -23.047 1.00 95.94 310 THR A CA 1
ATOM 2418 C C . THR A 1 310 ? 6.957 -0.964 -24.093 1.00 95.94 310 THR A C 1
ATOM 2420 O O . THR A 1 310 ? 6.574 -0.982 -25.261 1.00 95.94 310 THR A O 1
ATOM 2423 N N . ASP A 1 311 ? 8.113 -1.507 -23.697 1.00 95.19 311 ASP A N 1
ATOM 2424 C CA . ASP A 1 311 ? 9.159 -2.037 -24.591 1.00 95.19 311 ASP A CA 1
ATOM 2425 C C . ASP A 1 311 ? 9.537 -1.037 -25.699 1.00 95.19 311 ASP A C 1
ATOM 2427 O O . ASP A 1 311 ? 9.528 -1.315 -26.901 1.00 95.19 311 ASP A O 1
ATOM 2431 N N . THR A 1 312 ? 9.829 0.196 -25.287 1.00 91.56 312 THR A N 1
ATOM 2432 C CA . THR A 1 312 ? 10.217 1.269 -26.210 1.00 91.56 312 THR A CA 1
ATOM 2433 C C . THR A 1 312 ? 11.525 1.900 -25.749 1.00 91.56 312 THR A C 1
ATOM 2435 O O . THR A 1 312 ? 11.493 2.754 -24.860 1.00 91.56 312 THR A O 1
ATOM 2438 N N . PRO A 1 313 ? 12.679 1.520 -26.326 1.00 88.50 313 PRO A N 1
ATOM 2439 C CA . PRO A 1 313 ? 13.958 2.091 -25.926 1.00 88.50 313 PRO A CA 1
ATOM 2440 C C . PRO A 1 313 ? 13.997 3.607 -26.138 1.00 88.50 313 PRO A C 1
ATOM 2442 O O . PRO A 1 313 ? 13.453 4.121 -27.116 1.00 88.50 313 PRO A O 1
ATOM 2445 N N . GLY A 1 314 ? 14.732 4.302 -25.266 1.00 79.50 314 GLY A N 1
ATOM 2446 C CA . GLY A 1 314 ? 15.114 5.702 -25.469 1.00 79.50 314 GLY A CA 1
ATOM 2447 C C . GLY A 1 314 ? 15.994 5.921 -26.708 1.00 79.50 314 GLY A C 1
ATOM 2448 O O . GLY A 1 314 ? 16.388 4.976 -27.403 1.00 79.50 314 GLY A O 1
ATOM 2449 N N . SER A 1 315 ? 16.347 7.177 -26.993 1.00 79.75 315 SER A N 1
ATOM 2450 C CA . SER A 1 315 ? 17.127 7.502 -28.190 1.00 79.75 315 SER A CA 1
ATOM 2451 C C . SER A 1 315 ? 18.570 7.015 -28.069 1.00 79.75 315 SER A C 1
ATOM 2453 O O . SER A 1 315 ? 19.313 7.361 -27.153 1.00 79.75 315 SER A O 1
ATOM 2455 N N . GLN A 1 316 ? 19.008 6.231 -29.053 1.00 73.50 316 GLN A N 1
ATOM 2456 C CA . GLN A 1 316 ? 20.405 5.823 -29.167 1.00 73.50 316 GLN A CA 1
ATOM 2457 C C . GLN A 1 316 ? 21.263 6.988 -29.670 1.00 73.50 316 GLN A C 1
ATOM 2459 O O . GLN A 1 316 ? 20.979 7.581 -30.709 1.00 73.50 316 GLN A O 1
ATOM 2464 N N . GLY A 1 317 ? 22.368 7.264 -28.978 1.00 65.81 317 GLY A N 1
ATOM 2465 C CA . GLY A 1 317 ? 23.397 8.220 -29.417 1.00 65.81 317 GLY A CA 1
ATOM 2466 C C . GLY A 1 317 ? 23.492 9.496 -28.578 1.00 65.81 317 GLY A C 1
ATOM 2467 O O . GLY A 1 317 ? 24.485 10.215 -28.685 1.00 65.81 317 GLY A O 1
ATOM 2468 N N . THR A 1 318 ? 22.528 9.732 -27.693 1.00 68.25 318 THR A N 1
ATOM 2469 C CA . THR A 1 318 ? 22.599 10.689 -26.582 1.00 68.25 318 THR A CA 1
ATOM 2470 C C . THR A 1 318 ? 22.579 9.921 -25.264 1.00 68.25 318 THR A C 1
ATOM 2472 O O . THR A 1 318 ? 22.108 8.789 -25.226 1.00 68.25 318 THR A O 1
ATOM 2475 N N . ALA A 1 319 ? 23.161 10.468 -24.192 1.00 76.06 319 ALA A N 1
ATOM 2476 C CA . ALA A 1 319 ? 22.947 9.883 -22.872 1.00 76.06 319 ALA A CA 1
ATOM 2477 C C . ALA A 1 319 ? 21.499 10.144 -22.453 1.00 76.06 319 ALA A C 1
ATOM 2479 O O . ALA A 1 319 ? 21.193 11.225 -21.944 1.00 76.06 319 ALA A O 1
ATOM 2480 N N . ASP A 1 320 ? 20.658 9.149 -22.705 1.00 87.12 320 ASP A N 1
ATOM 2481 C CA . ASP A 1 320 ? 19.224 9.166 -22.466 1.00 87.12 320 ASP A CA 1
ATOM 2482 C C . ASP A 1 320 ? 18.939 8.429 -21.163 1.00 87.12 320 ASP A C 1
ATOM 2484 O O . ASP A 1 320 ? 19.398 7.303 -20.962 1.00 87.12 320 ASP A O 1
ATOM 2488 N N . ARG A 1 321 ? 18.230 9.080 -20.242 1.00 88.69 321 ARG A N 1
ATOM 2489 C CA . ARG A 1 321 ? 17.946 8.514 -18.923 1.00 88.69 321 ARG A CA 1
ATOM 2490 C C . ARG A 1 321 ? 16.591 8.956 -18.395 1.00 88.69 321 ARG A C 1
ATOM 2492 O O . ARG A 1 321 ? 16.343 10.157 -18.303 1.00 88.69 321 ARG A O 1
ATOM 2499 N N . ASN A 1 322 ? 15.798 7.988 -17.955 1.00 92.25 322 ASN A N 1
ATOM 2500 C CA . ASN A 1 322 ? 14.609 8.170 -17.135 1.00 92.25 322 ASN A CA 1
ATOM 2501 C C . ASN A 1 322 ? 14.843 7.424 -15.814 1.00 92.25 322 ASN A C 1
ATOM 2503 O O . ASN A 1 322 ? 14.963 6.197 -15.804 1.00 92.25 322 ASN A O 1
ATOM 2507 N N . ARG A 1 323 ? 15.042 8.163 -14.719 1.00 93.00 323 ARG A N 1
ATOM 2508 C CA . ARG A 1 323 ? 15.458 7.603 -13.431 1.00 93.00 323 ARG A CA 1
ATOM 2509 C C . ARG A 1 323 ? 14.682 8.235 -12.286 1.00 93.00 323 ARG A C 1
ATOM 2511 O O . ARG A 1 323 ? 14.772 9.445 -12.071 1.00 93.00 323 ARG A O 1
ATOM 2518 N N . PHE A 1 324 ? 14.036 7.379 -11.510 1.00 95.81 324 PHE A N 1
ATOM 2519 C CA . PHE A 1 324 ? 13.345 7.711 -10.277 1.00 95.81 324 PHE A CA 1
ATOM 2520 C C . PHE A 1 324 ? 13.968 6.928 -9.121 1.00 95.81 324 PHE A C 1
ATOM 2522 O O . PHE A 1 324 ? 14.109 5.705 -9.183 1.00 95.81 324 PHE A O 1
ATOM 2529 N N . MET A 1 325 ? 14.380 7.649 -8.086 1.00 95.56 325 MET A N 1
ATOM 2530 C CA . MET A 1 325 ? 15.103 7.137 -6.932 1.00 95.56 325 MET A CA 1
ATOM 2531 C C . MET A 1 325 ? 14.421 7.586 -5.644 1.00 95.56 325 MET A C 1
ATOM 2533 O O . MET A 1 325 ? 14.834 8.594 -5.066 1.00 95.56 325 MET A O 1
ATOM 2537 N N . PRO A 1 326 ? 13.392 6.866 -5.186 1.00 95.69 326 PRO A N 1
ATOM 2538 C CA . PRO A 1 326 ? 12.841 7.094 -3.865 1.00 95.69 326 PRO A CA 1
ATOM 2539 C C . PRO A 1 326 ? 13.769 6.557 -2.771 1.00 95.69 326 PRO A C 1
ATOM 2541 O O . PRO A 1 326 ? 14.616 5.696 -3.028 1.00 95.69 326 PRO A O 1
ATOM 2544 N N . TYR A 1 327 ? 13.607 7.053 -1.549 1.00 96.06 327 TYR A N 1
ATOM 2545 C CA . TYR A 1 327 ? 14.252 6.469 -0.374 1.00 96.06 327 TYR A CA 1
ATOM 2546 C C . TYR A 1 327 ? 13.742 5.047 -0.114 1.00 96.06 327 TYR A C 1
ATOM 2548 O O . TYR A 1 327 ? 12.572 4.747 -0.361 1.00 96.06 327 TYR A O 1
ATOM 2556 N N . SER A 1 328 ? 14.628 4.188 0.387 1.00 95.00 328 SER A N 1
ATOM 2557 C CA . SER A 1 328 ? 14.271 2.874 0.932 1.00 95.00 328 SER A CA 1
ATOM 2558 C C . SER A 1 328 ? 13.886 2.966 2.414 1.00 95.00 328 SER A C 1
ATOM 2560 O O . SER A 1 328 ? 14.046 4.016 3.057 1.00 95.00 328 SER A O 1
ATOM 2562 N N . ALA A 1 329 ? 13.413 1.855 2.976 1.00 91.31 329 ALA A N 1
ATOM 2563 C CA . ALA A 1 329 ? 13.170 1.681 4.407 1.00 91.31 329 ALA A CA 1
ATOM 2564 C C . ALA A 1 329 ? 14.441 1.873 5.257 1.00 91.31 329 ALA A C 1
ATOM 2566 O O . ALA A 1 329 ? 14.346 2.216 6.434 1.00 91.31 329 ALA A O 1
ATOM 2567 N N . ASP A 1 330 ? 15.632 1.737 4.662 1.00 88.06 330 ASP A N 1
ATOM 2568 C CA . ASP A 1 330 ? 16.920 1.970 5.332 1.00 88.06 330 ASP A CA 1
ATOM 2569 C C . ASP A 1 330 ? 17.145 3.433 5.727 1.00 88.06 330 ASP A C 1
ATOM 2571 O O . ASP A 1 330 ? 17.972 3.741 6.593 1.00 88.06 330 ASP A O 1
ATOM 2575 N N . THR A 1 331 ? 16.414 4.358 5.102 1.00 87.25 331 THR A N 1
ATOM 2576 C CA . THR A 1 331 ? 16.503 5.778 5.431 1.00 87.25 331 THR A CA 1
ATOM 2577 C C . THR A 1 331 ? 15.766 6.077 6.733 1.00 87.25 331 THR A C 1
ATOM 2579 O O . THR A 1 331 ? 14.591 5.777 6.911 1.00 87.25 331 THR A O 1
ATOM 2582 N N . ALA A 1 332 ? 16.426 6.754 7.672 1.00 82.38 332 ALA A N 1
ATOM 2583 C CA . ALA A 1 332 ? 15.777 7.129 8.925 1.00 82.38 332 ALA A CA 1
ATOM 2584 C C . ALA A 1 332 ? 14.515 7.987 8.687 1.00 82.38 332 ALA A C 1
ATOM 2586 O O . ALA A 1 332 ? 14.598 9.082 8.134 1.00 82.38 332 ALA A O 1
ATOM 2587 N N . GLY A 1 333 ? 13.369 7.526 9.197 1.00 73.19 333 GLY A N 1
ATOM 2588 C CA . GLY A 1 333 ? 12.088 8.235 9.104 1.00 73.19 333 GLY A CA 1
ATOM 2589 C C . GLY A 1 333 ? 11.152 7.740 7.999 1.00 73.19 333 GLY A C 1
ATOM 2590 O O . GLY A 1 333 ? 10.052 8.275 7.890 1.00 73.19 333 GLY A O 1
ATOM 2591 N N . THR A 1 334 ? 11.542 6.715 7.235 1.00 72.75 334 THR A N 1
ATOM 2592 C CA . THR A 1 334 ? 10.690 6.056 6.228 1.00 72.75 334 THR A CA 1
ATOM 2593 C C . THR A 1 334 ? 9.969 4.804 6.763 1.00 72.75 334 THR A C 1
ATOM 2595 O O . THR A 1 334 ? 9.321 4.102 5.990 1.00 72.75 334 THR A O 1
ATOM 2598 N N . THR A 1 335 ? 10.025 4.566 8.086 1.00 72.31 335 THR A N 1
ATOM 2599 C CA . THR A 1 335 ? 9.357 3.481 8.845 1.00 72.31 335 THR A CA 1
ATOM 2600 C C . THR A 1 335 ? 8.657 3.992 10.101 1.00 72.31 335 THR A C 1
ATOM 2602 O O . THR A 1 335 ? 9.240 4.903 10.742 1.00 72.31 335 THR A O 1
#

Secondary structure (DSSP, 8-state):
------HHHHHHHHHTT---SEEEE--B-TTS-B-TTEEEEEEETTEEEEEE-SS--EEEBTTS-EEEGGGGEEEE-SS-EEE-GGGGGTB-HHHHHHHHHHHHHTT--EEETTEEE-GGG----------PPPSSPSS--EEEEEEEESS-HHHHHT-SS-SEEESSSSB--EEEEE-TTS-EEEEEEEEEEE-TTS-TT------EEEEEBPTT-EEE-S--TT-EEEEEEB---S-SS---GGGGGGBSSSSSSPPBSS-GGGSEE-TT----TT-EEEEE--HHHHHT--SSSEEEEEEEEHHHHHT----TTS-EEEEE-BBPTTSTT--

Radius of gyration: 29.22 Å; chains: 1; bounding box: 66×40×82 Å

pLDDT: mean 90.6, std 8.08, range [47.47, 98.69]

Sequence (335 aa):
MQHLVDHNDLAFIYEKGFRPKGFAPCPRSSDGHINPQVTRLYLGDNQFVSVFHVKPVYYETITGHWRPLSEVTVHHGNRKIILHPDALSKMSPRFMRWLQLRQRILGTELLFDSIGIQPRHMVFSTTSTFFPDPNAETTTVDGYSMYSSNSNWNTVHYATDGTSADDSSESLDSRTEYRFNGQWYICRVITLFDTSSLPDSDTISAASLTVEDTANSYQNMADTTNCFHAVVQTQATASNTAVGTADYDLVGDAIDNPTEAHDAGERLDTSGGVPGAGVDVTWDFNATGISWISKTGLTRLGIRSGEDITDTPGSQGTADRNRFMPYSADTAGTT

Foldseek 3Di:
DDADDDPVVVVVCVVVVADFPDKDQPQADPVGDGRQFWIWTHRDPPDIDIGGHLWRQWFQFCVRGIHGVVVQFPDTDNQETEGEPCSVNTGHPVRVQVVQVSNVVVVHAHHYVRDGDHPVNDDDDDDDDWAADAPQHDAAFKWKAKAKDLDDPCCRLVDQFHPDIDGHDQKHKAKWWQDQSSMTMGMKIKTKTWLQQADPPDDDPKDKDKFFFAQPFDFDFPDQPQLWKFKAFFADDPDRRDDGRSSHCRAAPHQEQGDTQADPVLTGRCSVHDQHGGDMRMGIGDPVNSVQRDNRGMRMMMMHGRCRHHVNHTDPNDGGMRMTMTTHPNDPPSD